Protein AF-0000000082356699 (afdb_homodimer)

Foldseek 3Di:
DCPPPPLPQDEDFAAPPPPLQPQDPDDPPVSVVSSVVSVVVVVVVVLVSLLVSLVPFDDDDDQPDAAEEEEEQQAQDPVSVVVVQSSQLSNCVVCVVVVHAHYAYAYEYEDAPPGDVVNNVVPAFAAQDCVPDGPNVSSVPDDRHGRHHYDYFHDHPVDDRDDPPRHNHYYYHVSRD/DCPPPPLPADEDFAADPPPLQPQDPDPPPVSVVSSVVSVVVVVVVVLVSLLVSLVPFDDDDDQPDAAEEEEEQQAQDPVSVVVVQSSQLSNCVVCVVVVHAHYQYAYEYEDAPPGDVVNNVVPAFAAQDCVPDGPNVSSVVDDRHGRHHYDYFHDHPVDDRDDPPRHNHYYYHNSRD

Secondary structure (DSSP, 8-state):
---------EE------GGGG---SS-HHHHHHHHHHHHHHHHHHHHHHHHHHHHTS----SSSS-EEEEEET--SSHHHHHHHHHHHHHHHHHHHHTT-PPPPEEEEEEE-TTS-HHHHHHHPPPBP--SSS-HHHHHHS-SS-BSSEEEEEES-TTS--S-TT--SEEE-SGGG-/---------EE------GGGG----SSHHHHHHHHHHHHHHHHHHHHHHHHHHHHTS----SSSS-EEEEEET-TTSHHHHHHHHHHHHHHHHHHHHTT-PPPPEEEEEEE-TTS-HHHHHHHPPPBP--SSS-HHHHHHS-SS-BSSEEEEEES-TTS--S-TT--SEEE-SGGG-

Solvent-accessible surface area (backbone atoms only — not comparable to full-atom values): 20280 Å² total; per-residue (Å²): 131,85,80,73,82,73,84,71,53,57,64,59,79,32,60,69,58,74,77,72,70,68,79,65,86,54,68,70,64,64,40,48,52,51,46,50,48,52,50,49,51,51,52,49,50,52,50,51,54,50,51,57,56,56,71,67,54,82,75,79,80,72,75,78,53,56,52,22,37,32,33,44,65,34,74,51,50,69,65,45,55,50,52,52,48,52,52,52,50,51,54,42,48,52,28,50,75,69,74,37,84,60,54,53,36,36,36,38,40,21,24,48,43,84,43,53,50,36,55,32,45,61,66,53,53,50,67,54,76,70,79,90,50,54,71,64,58,51,62,61,57,72,76,75,54,30,82,45,35,53,30,38,28,61,38,55,89,88,50,90,67,62,59,77,90,62,58,60,33,42,42,34,65,66,48,13,77,132,85,79,72,82,72,84,70,52,56,65,59,76,34,56,70,57,74,78,71,69,68,78,66,85,54,68,69,66,64,39,48,53,51,46,49,50,51,50,48,50,50,51,50,51,51,51,51,52,50,49,56,55,55,70,67,52,83,75,79,80,72,75,76,54,57,51,23,37,32,32,44,65,34,73,49,51,69,64,46,56,50,52,53,48,51,52,52,52,51,53,42,48,51,28,51,76,68,74,40,83,58,54,53,36,35,36,36,40,22,25,47,43,83,45,54,51,37,54,31,45,62,65,54,53,50,67,55,76,70,79,89,50,54,69,65,58,50,62,62,50,67,85,72,51,29,83,46,36,55,29,38,27,59,38,56,90,88,49,88,67,62,59,76,89,62,59,58,32,43,41,36,64,69,42,17,71

Radius of gyration: 23.52 Å; Cα contacts (8 Å, |Δi|>4): 526; chains: 2; bounding box: 67×79×47 Å

pLDDT: mean 76.76, std 22.31, range [20.27, 98.44]

Organism: Colocasia esculenta (NCBI:txid4460)

Nearest PDB structures (foldseek):
  3b5i-assembly1_A  TM=9.343E-01  e=2.398E-14  Arabidopsis thaliana
  3b5i-assembly1_B  TM=9.435E-01  e=4.601E-14  Arabidopsis thaliana
  6lyh-assembly3_G-3  TM=6.709E-01  e=7.730E-08  Camellia sinensis var. assamica
  6lyh-assembly1_B  TM=6.713E-01  e=2.054E-07  Camellia sinensis var. assamica
  8uzd-assembly1_A  TM=7.478E-01  e=2.289E-06  Ilex paraguariensis

Sequence (354 aa):
MATTLQGESLAVAPVKLEGLLSMKGGNGEASYVKNSQAQARHARSILHLLEATLDAVPLPEGDEHAFTVADLGCSCGNNTLFMVDVIVRHIAKRYELSGREAPEFQAFFSDLPSNDFNLLFQLLPPLTSFEGGSLGQCLAAAGGSRPYYAAGVPGSFYRHLFPERSVDFFYSAFSLHMATTLQGESLAVAPVKLEGLLSMKGGNGEASYVKNSQAQARHARSILHLLEATLDAVPLPEGDEHAFTVADLGCSCGNNTLFMVDVIVRHIAKRYELSGREAPEFQAFFSDLPSNDFNLLFQLLPPLTSFEGGSLGQCLAAAGGSRPYYAAGVPGSFYRHLFPERSVDFFYSAFSLH

InterPro domains:
  IPR005299 SAM dependent carboxyl methyltransferase [PF03492] (65-177)
  IPR005299 SAM dependent carboxyl methyltransferase [PTHR31009] (24-177)
  IPR029063 S-adenosyl-L-methionine-dependent methyltransferase superfamily [G3DSA:3.40.50.150] (35-177)
  IPR029063 S-adenosyl-L-methionine-dependent methyltransferase superfamily [SSF53335] (16-177)

Structure (mmCIF, N/CA/C/O backbone):
data_AF-0000000082356699-model_v1
#
loop_
_entity.id
_entity.type
_entity.pdbx_description
1 polymer 'Indole-3-acetate O-methyltransferase 1'
#
loop_
_atom_site.group_PDB
_atom_site.id
_atom_site.type_symbol
_atom_site.label_atom_id
_atom_site.label_alt_id
_atom_site.label_comp_id
_atom_site.label_asym_id
_atom_site.label_entity_id
_atom_site.label_seq_id
_atom_site.pdbx_PDB_ins_code
_atom_site.Cartn_x
_atom_site.Cartn_y
_atom_site.Cartn_z
_atom_site.occupancy
_atom_site.B_iso_or_equiv
_atom_site.auth_seq_id
_atom_site.auth_comp_id
_atom_site.auth_asym_id
_atom_site.auth_atom_id
_atom_site.pdbx_PDB_model_num
ATOM 1 N N . MET A 1 1 ? -28.406 -17.578 17.469 1 20.53 1 MET A N 1
ATOM 2 C CA . MET A 1 1 ? -27.297 -17.047 18.25 1 20.53 1 MET A CA 1
ATOM 3 C C . MET A 1 1 ? -26.078 -16.797 17.344 1 20.53 1 MET A C 1
ATOM 5 O O . MET A 1 1 ? -25.562 -17.719 16.734 1 20.53 1 MET A O 1
ATOM 9 N N . ALA A 1 2 ? -25.953 -15.617 16.641 1 23.22 2 ALA A N 1
ATOM 10 C CA . ALA A 1 2 ? -25.328 -15.352 15.352 1 23.22 2 ALA A CA 1
ATOM 11 C C . ALA A 1 2 ? -23.812 -15.43 15.461 1 23.22 2 ALA A C 1
ATOM 13 O O . ALA A 1 2 ? -23.188 -14.617 16.156 1 23.22 2 ALA A O 1
ATOM 14 N N . THR A 1 3 ? -23.172 -16.625 15.672 1 24.38 3 THR A N 1
ATOM 15 C CA . THR A 1 3 ? -21.734 -16.859 15.859 1 24.38 3 THR A CA 1
ATOM 16 C C . THR A 1 3 ? -20.938 -16.203 14.734 1 24.38 3 THR A C 1
ATOM 18 O O . THR A 1 3 ? -20.984 -16.656 13.586 1 24.38 3 THR A O 1
ATOM 21 N N . THR A 1 4 ? -20.875 -14.906 14.562 1 26.7 4 THR A N 1
ATOM 22 C CA . THR A 1 4 ? -20.312 -14.102 13.484 1 26.7 4 THR A CA 1
ATOM 23 C C . THR A 1 4 ? -18.828 -14.398 13.312 1 26.7 4 THR A C 1
ATOM 25 O O . THR A 1 4 ? -18.062 -14.359 14.273 1 26.7 4 THR A O 1
ATOM 28 N N . LEU A 1 5 ? -18.406 -15.352 12.461 1 29 5 LEU A N 1
ATOM 29 C CA . LEU A 1 5 ? -17.062 -15.773 12.078 1 29 5 LEU A CA 1
ATOM 30 C C . LEU A 1 5 ? -16.141 -14.57 11.883 1 29 5 LEU A C 1
ATOM 32 O O . LEU A 1 5 ? -16.438 -13.68 11.086 1 29 5 LEU A O 1
ATOM 36 N N . GLN A 1 6 ? -15.508 -13.969 12.922 1 31.33 6 GLN A N 1
ATOM 37 C CA . GLN A 1 6 ? -14.43 -12.984 12.977 1 31.33 6 GLN A CA 1
ATOM 38 C C . GLN A 1 6 ? -13.344 -13.297 11.953 1 31.33 6 GLN A C 1
ATOM 40 O O . GLN A 1 6 ? -12.883 -14.438 11.867 1 31.33 6 GLN A O 1
ATOM 45 N N . GLY A 1 7 ? -13.273 -12.789 10.805 1 33.84 7 GLY A N 1
ATOM 46 C CA . GLY A 1 7 ? -12.422 -12.984 9.641 1 33.84 7 GLY A CA 1
ATOM 47 C C . GLY A 1 7 ? -10.969 -13.211 10.008 1 33.84 7 GLY A C 1
ATOM 48 O O . GLY A 1 7 ? -10.281 -12.289 10.461 1 33.84 7 GLY A O 1
ATOM 49 N N . GLU A 1 8 ? -10.516 -14.352 10.664 1 33.88 8 GLU A N 1
ATOM 50 C CA . GLU A 1 8 ? -9.18 -14.805 11.039 1 33.88 8 GLU A CA 1
ATOM 51 C C . GLU A 1 8 ? -8.242 -14.805 9.836 1 33.88 8 GLU A C 1
ATOM 53 O O . GLU A 1 8 ? -8.547 -15.414 8.805 1 33.88 8 GLU A O 1
ATOM 58 N N . SER A 1 9 ? -7.496 -13.734 9.688 1 37.47 9 SER A N 1
ATOM 59 C CA . SER A 1 9 ? -6.383 -13.766 8.734 1 37.47 9 SER A CA 1
ATOM 60 C C . SER A 1 9 ? -5.508 -14.992 8.945 1 37.47 9 SER A C 1
ATOM 62 O O . SER A 1 9 ? -5.156 -15.32 10.086 1 37.47 9 SER A O 1
ATOM 64 N N . LEU A 1 10 ? -5.676 -16.016 8.242 1 36.53 10 LEU A N 1
ATOM 65 C CA . LEU A 1 10 ? -4.852 -17.219 8.312 1 36.53 10 LEU A CA 1
ATOM 66 C C . LEU A 1 10 ? -3.395 -16.906 8 1 36.53 10 LEU A C 1
ATOM 68 O O . LEU A 1 10 ? -3.1 -16.25 6.996 1 36.53 10 LEU A O 1
ATOM 72 N N . ALA A 1 11 ? -2.553 -16.828 8.977 1 43.97 11 ALA A N 1
ATOM 73 C CA . ALA A 1 11 ? -1.105 -16.734 8.805 1 43.97 11 ALA A CA 1
ATOM 74 C C . ALA A 1 11 ? -0.488 -18.125 8.586 1 43.97 11 ALA A C 1
ATOM 76 O O . ALA A 1 11 ? -0.853 -19.078 9.266 1 43.97 11 ALA A O 1
ATOM 77 N N . VAL A 1 12 ? 0.062 -18.484 7.516 1 40.66 12 VAL A N 1
ATOM 78 C CA . VAL A 1 12 ? 0.793 -19.734 7.277 1 40.66 12 VAL A CA 1
ATOM 79 C C . VAL A 1 12 ? 2.133 -19.688 8.008 1 40.66 12 VAL A C 1
ATOM 81 O O . VAL A 1 12 ? 2.895 -18.719 7.867 1 40.66 12 VAL A O 1
ATOM 84 N N . ALA A 1 13 ? 2.301 -20.531 9.055 1 38.59 13 ALA A N 1
ATOM 85 C CA . ALA A 1 13 ? 3.447 -20.656 9.953 1 38.59 13 ALA A CA 1
ATOM 86 C C . ALA A 1 13 ? 4.648 -21.25 9.227 1 38.59 13 ALA A C 1
ATOM 88 O O . ALA A 1 13 ? 4.488 -22 8.266 1 38.59 13 ALA A O 1
ATOM 89 N N . PRO A 1 14 ? 6.004 -20.906 9.664 1 38.47 14 PRO A N 1
ATOM 90 C CA . PRO A 1 14 ? 7.348 -21.172 9.148 1 38.47 14 PRO A CA 1
ATOM 91 C C . PRO A 1 14 ? 7.688 -22.656 9.117 1 38.47 14 PRO A C 1
ATOM 93 O O . PRO A 1 14 ? 7.426 -23.375 10.078 1 38.47 14 PRO A O 1
ATOM 96 N N . VAL A 1 15 ? 7.668 -23.312 8.023 1 36.12 15 VAL A N 1
ATOM 97 C CA . VAL A 1 15 ? 8.297 -24.625 7.957 1 36.12 15 VAL A CA 1
ATOM 98 C C . VAL A 1 15 ? 9.812 -24.469 8.062 1 36.12 15 VAL A C 1
ATOM 100 O O . VAL A 1 15 ? 10.406 -23.609 7.406 1 36.12 15 VAL A O 1
ATOM 103 N N . LYS A 1 16 ? 10.68 -24.938 9.047 1 35.47 16 LYS A N 1
ATOM 104 C CA . LYS A 1 16 ? 12.102 -24.938 9.375 1 35.47 16 LYS A CA 1
ATOM 105 C C . LYS A 1 16 ? 12.938 -25.531 8.25 1 35.47 16 LYS A C 1
ATOM 107 O O . LYS A 1 16 ? 12.836 -26.734 7.961 1 35.47 16 LYS A O 1
ATOM 112 N N . LEU A 1 17 ? 13.43 -24.766 7.258 1 37.12 17 LEU A N 1
ATOM 113 C CA . LEU A 1 17 ? 14.242 -25.172 6.117 1 37.12 17 LEU A CA 1
ATOM 114 C C . LEU A 1 17 ? 15.703 -25.344 6.527 1 37.12 17 LEU A C 1
ATOM 116 O O . LEU A 1 17 ? 16.562 -25.641 5.688 1 37.12 17 LEU A O 1
ATOM 120 N N . GLU A 1 18 ? 16.25 -25.219 7.68 1 38.78 18 GLU A N 1
ATOM 121 C CA . GLU A 1 18 ? 17.672 -25.25 7.984 1 38.78 18 GLU A CA 1
ATOM 122 C C . GLU A 1 18 ? 18.344 -26.5 7.402 1 38.78 18 GLU A C 1
ATOM 124 O O . GLU A 1 18 ? 19.5 -26.469 6.988 1 38.78 18 GLU A O 1
ATOM 129 N N . GLY A 1 19 ? 17.828 -27.594 7.473 1 41.22 19 GLY A N 1
ATOM 130 C CA . GLY A 1 19 ? 18.609 -28.797 7.262 1 41.22 19 GLY A CA 1
ATOM 131 C C . GLY A 1 19 ? 19.016 -29 5.812 1 41.22 19 GLY A C 1
ATOM 132 O O . GLY A 1 19 ? 19.797 -29.906 5.504 1 41.22 19 GLY A O 1
ATOM 133 N N . LEU A 1 20 ? 18.328 -28.484 4.945 1 41.25 20 LEU A N 1
ATOM 134 C CA . LEU A 1 20 ? 18.516 -29.016 3.598 1 41.25 20 LEU A CA 1
ATOM 135 C C . LEU A 1 20 ? 19.75 -28.422 2.941 1 41.25 20 LEU A C 1
ATOM 137 O O . LEU A 1 20 ? 20.25 -28.969 1.956 1 41.25 20 LEU A O 1
ATOM 141 N N . LEU A 1 21 ? 20.297 -27.297 3.518 1 43.09 21 LEU A N 1
ATOM 142 C CA . LEU A 1 21 ? 21.344 -26.688 2.699 1 43.09 21 LEU A CA 1
ATOM 143 C C . LEU A 1 21 ? 22.734 -27.094 3.197 1 43.09 21 LEU A C 1
ATOM 145 O O . LEU A 1 21 ? 23.734 -26.484 2.824 1 43.09 21 LEU A O 1
ATOM 149 N N . SER A 1 22 ? 22.859 -28.016 4.102 1 43.16 22 SER A N 1
ATOM 150 C CA . SER A 1 22 ? 24.25 -28.297 4.41 1 43.16 22 SER A CA 1
ATOM 151 C C . SER A 1 22 ? 24.938 -29.031 3.264 1 43.16 22 SER A C 1
ATOM 153 O O . SER A 1 22 ? 24.453 -30.094 2.83 1 43.16 22 SER A O 1
ATOM 155 N N . MET A 1 23 ? 25.656 -28.422 2.377 1 41.25 23 MET A N 1
ATOM 156 C CA . MET A 1 23 ? 26.625 -28.969 1.431 1 41.25 23 MET A CA 1
ATOM 157 C C . MET A 1 23 ? 27.609 -29.891 2.137 1 41.25 23 MET A C 1
ATOM 159 O O . MET A 1 23 ? 28.562 -29.422 2.77 1 41.25 23 MET A O 1
ATOM 163 N N . LYS A 1 24 ? 27.328 -31.078 2.572 1 40.84 24 LYS A N 1
ATOM 164 C CA . LYS A 1 24 ? 28.453 -31.922 2.945 1 40.84 24 LYS A CA 1
ATOM 165 C C . LYS A 1 24 ? 29.359 -32.188 1.748 1 40.84 24 LYS A C 1
ATOM 167 O O . LYS A 1 24 ? 28.891 -32.281 0.613 1 40.84 24 LYS A O 1
ATOM 172 N N . GLY A 1 25 ? 30.641 -32.188 1.79 1 44.03 25 GLY A N 1
ATOM 173 C CA . GLY A 1 25 ? 31.859 -32.438 1.055 1 44.03 25 GLY A CA 1
ATOM 174 C C . GLY A 1 25 ? 31.75 -33.594 0.089 1 44.03 25 GLY A C 1
ATOM 175 O O . GLY A 1 25 ? 32.781 -34.188 -0.312 1 44.03 25 GLY A O 1
ATOM 176 N N . GLY A 1 26 ? 30.578 -34.25 -0.125 1 48.47 26 GLY A N 1
ATOM 177 C CA . GLY A 1 26 ? 30.875 -35.375 -0.982 1 48.47 26 GLY A CA 1
ATOM 178 C C . GLY A 1 26 ? 31.359 -34.969 -2.363 1 48.47 26 GLY A C 1
ATOM 179 O O . GLY A 1 26 ? 31.406 -33.781 -2.68 1 48.47 26 GLY A O 1
ATOM 180 N N . ASN A 1 27 ? 31.656 -35.781 -3.393 1 51.69 27 ASN A N 1
ATOM 181 C CA . ASN A 1 27 ? 32.094 -35.531 -4.754 1 51.69 27 ASN A CA 1
ATOM 182 C C . ASN A 1 27 ? 31.281 -34.438 -5.422 1 51.69 27 ASN A C 1
ATOM 184 O O . ASN A 1 27 ? 30.062 -34.406 -5.293 1 51.69 27 ASN A O 1
ATOM 188 N N . GLY A 1 28 ? 32 -33.25 -5.77 1 55.09 28 GLY A N 1
ATOM 189 C CA . GLY A 1 28 ? 31.656 -31.875 -6.109 1 55.09 28 GLY A CA 1
ATOM 190 C C . GLY A 1 28 ? 30.391 -31.766 -6.918 1 55.09 28 GLY A C 1
ATOM 191 O O . GLY A 1 28 ? 29.5 -30.969 -6.578 1 55.09 28 GLY A O 1
ATOM 192 N N . GLU A 1 29 ? 30.328 -32.469 -8.047 1 58.03 29 GLU A N 1
ATOM 193 C CA . GLU A 1 29 ? 29.234 -32.281 -8.992 1 58.03 29 GLU A CA 1
ATOM 194 C C . GLU A 1 29 ? 27.969 -32.969 -8.5 1 58.03 29 GLU A C 1
ATOM 196 O O . GLU A 1 29 ? 26.859 -32.438 -8.602 1 58.03 29 GLU A O 1
ATOM 201 N N . ALA A 1 30 ? 28.094 -34.219 -8.117 1 60.41 30 ALA A N 1
ATOM 202 C CA . ALA A 1 30 ? 26.969 -35 -7.629 1 60.41 30 ALA A CA 1
ATOM 203 C C . ALA A 1 30 ? 26.328 -34.344 -6.414 1 60.41 30 ALA A C 1
ATOM 205 O O . ALA A 1 30 ? 25.109 -34.375 -6.246 1 60.41 30 ALA A O 1
ATOM 206 N N . SER A 1 31 ? 27.188 -33.625 -5.672 1 62.66 31 SER A N 1
ATOM 207 C CA . SER A 1 31 ? 26.703 -32.938 -4.48 1 62.66 31 SER A CA 1
ATOM 208 C C . SER A 1 31 ? 25.875 -31.719 -4.848 1 62.66 31 SER A C 1
ATOM 210 O O . SER A 1 31 ? 24.844 -31.453 -4.246 1 62.66 31 SER A O 1
ATOM 212 N N . TYR A 1 32 ? 26.344 -31.188 -5.973 1 59.47 32 TYR A N 1
ATOM 213 C CA . TYR A 1 32 ? 25.625 -30 -6.43 1 59.47 32 TYR A CA 1
ATOM 214 C C . TYR A 1 32 ? 24.25 -30.359 -6.969 1 59.47 32 TYR A C 1
ATOM 216 O O . TYR A 1 32 ? 23.266 -29.672 -6.668 1 59.47 32 TYR A O 1
ATOM 224 N N . VAL A 1 33 ? 24.219 -31.438 -7.754 1 63 33 VAL A N 1
ATOM 225 C CA . VAL A 1 33 ? 22.953 -31.875 -8.336 1 63 33 VAL A CA 1
ATOM 226 C C . VAL A 1 33 ? 22.016 -32.344 -7.23 1 63 33 VAL A C 1
ATOM 228 O O . VAL A 1 33 ? 20.828 -32 -7.246 1 63 33 VAL A O 1
ATOM 231 N N . LYS A 1 34 ? 22.484 -33.031 -6.297 1 63.56 34 LYS A N 1
ATOM 232 C CA . LYS A 1 34 ? 21.672 -33.5 -5.172 1 63.56 34 LYS A CA 1
ATOM 233 C C . LYS A 1 34 ? 21.141 -32.344 -4.355 1 63.56 34 LYS A C 1
ATOM 235 O O . LYS A 1 34 ? 19.984 -32.375 -3.916 1 63.56 34 LYS A O 1
ATOM 240 N N . ASN A 1 35 ? 21.969 -31.406 -4.191 1 64.56 35 ASN A N 1
ATOM 241 C CA . ASN A 1 35 ? 21.531 -30.219 -3.453 1 64.56 35 ASN A CA 1
ATOM 242 C C . ASN A 1 35 ? 20.469 -29.453 -4.219 1 64.56 35 ASN A C 1
ATOM 244 O O . ASN A 1 35 ? 19.516 -28.953 -3.623 1 64.56 35 ASN A O 1
ATOM 248 N N . SER A 1 36 ? 20.703 -29.453 -5.492 1 68.44 36 SER A N 1
ATOM 249 C CA . SER A 1 36 ? 19.719 -28.766 -6.336 1 68.44 36 SER A CA 1
ATOM 250 C C . SER A 1 36 ? 18.375 -29.484 -6.301 1 68.44 36 SER A C 1
ATOM 252 O O . SER A 1 36 ? 17.328 -28.844 -6.23 1 68.44 36 SER A O 1
ATOM 254 N N . GLN A 1 37 ? 18.469 -30.75 -6.352 1 66.44 37 GLN A N 1
ATOM 255 C CA . GLN A 1 37 ? 17.234 -31.531 -6.305 1 66.44 37 GLN A CA 1
ATOM 256 C C . GLN A 1 37 ? 16.547 -31.406 -4.953 1 66.44 37 GLN A C 1
ATOM 258 O O . GLN A 1 37 ? 15.32 -31.312 -4.879 1 66.44 37 GLN A O 1
ATOM 263 N N . ALA A 1 38 ? 17.281 -31.438 -3.91 1 67.31 38 ALA A N 1
ATOM 264 C CA . ALA A 1 38 ? 16.75 -31.266 -2.564 1 67.31 38 ALA A CA 1
ATOM 265 C C . ALA A 1 38 ? 16.094 -29.891 -2.41 1 67.31 38 ALA A C 1
ATOM 267 O O . ALA A 1 38 ? 15.023 -29.781 -1.802 1 67.31 38 ALA A O 1
ATOM 268 N N . GLN A 1 39 ? 16.672 -28.906 -2.977 1 69 39 GLN A N 1
ATOM 269 C CA . GLN A 1 39 ? 16.109 -27.562 -2.939 1 69 39 GLN A CA 1
ATOM 270 C C . GLN A 1 39 ? 14.805 -27.5 -3.721 1 69 39 GLN A C 1
ATOM 272 O O . GLN A 1 39 ? 13.844 -26.859 -3.275 1 69 39 GLN A O 1
ATOM 277 N N . ALA A 1 40 ? 14.852 -28.188 -4.809 1 70.88 40 ALA A N 1
ATOM 278 C CA . ALA A 1 40 ? 13.648 -28.219 -5.625 1 70.88 40 ALA A CA 1
ATOM 279 C C . ALA A 1 40 ? 12.508 -28.938 -4.906 1 70.88 40 ALA A C 1
ATOM 281 O O . ALA A 1 40 ? 11.359 -28.484 -4.934 1 70.88 40 ALA A O 1
ATOM 282 N N . ARG A 1 41 ? 12.789 -30.047 -4.316 1 72.38 41 ARG A N 1
ATOM 283 C CA . ARG A 1 41 ? 11.781 -30.781 -3.564 1 72.38 41 ARG A CA 1
ATOM 284 C C . ARG A 1 41 ? 11.25 -29.953 -2.395 1 72.38 41 ARG A C 1
ATOM 286 O O . ARG A 1 41 ? 10.047 -29.953 -2.127 1 72.38 41 ARG A O 1
ATOM 293 N N . HIS A 1 42 ? 12.117 -29.359 -1.761 1 71.5 42 HIS A N 1
ATOM 294 C CA . HIS A 1 42 ? 11.734 -28.5 -0.65 1 71.5 42 HIS A CA 1
ATOM 295 C C . HIS A 1 42 ? 10.82 -27.375 -1.119 1 71.5 42 HIS A C 1
ATOM 297 O O . HIS A 1 42 ? 9.773 -27.125 -0.51 1 71.5 42 HIS A O 1
ATOM 303 N N . ALA A 1 43 ? 11.258 -26.812 -2.188 1 75.19 43 ALA A N 1
ATOM 304 C CA . ALA A 1 43 ? 10.453 -25.734 -2.762 1 75.19 43 ALA A CA 1
ATOM 305 C C . ALA A 1 43 ? 9.055 -26.234 -3.133 1 75.19 43 ALA A C 1
ATOM 307 O O . ALA A 1 43 ? 8.055 -25.562 -2.873 1 75.19 43 ALA A O 1
ATOM 308 N N . ARG A 1 44 ? 9.008 -27.391 -3.66 1 77.88 44 ARG A N 1
ATOM 309 C CA . ARG A 1 44 ? 7.73 -27.969 -4.055 1 77.88 44 ARG A CA 1
ATOM 310 C C . ARG A 1 44 ? 6.863 -28.266 -2.832 1 77.88 44 ARG A C 1
ATOM 312 O O . ARG A 1 44 ? 5.648 -28.062 -2.863 1 77.88 44 ARG A O 1
ATOM 319 N N . SER A 1 45 ? 7.512 -28.766 -1.827 1 79.44 45 SER A N 1
ATOM 320 C CA . SER A 1 45 ? 6.785 -29.047 -0.595 1 79.44 45 SER A CA 1
ATOM 321 C C . SER A 1 45 ? 6.188 -27.781 0.005 1 79.44 45 SER A C 1
ATOM 323 O O . SER A 1 45 ? 5.031 -27.781 0.442 1 79.44 45 SER A O 1
ATOM 325 N N . ILE A 1 46 ? 6.891 -26.781 -0.038 1 81.81 46 ILE A N 1
ATOM 326 C CA . ILE A 1 46 ? 6.43 -25.5 0.506 1 81.81 46 ILE A CA 1
ATOM 327 C C . ILE A 1 46 ? 5.234 -25 -0.302 1 81.81 46 ILE A C 1
ATOM 329 O O . ILE A 1 46 ? 4.254 -24.516 0.266 1 81.81 46 ILE A O 1
ATOM 333 N N . LEU A 1 47 ? 5.309 -25.156 -1.535 1 88 47 LEU A N 1
ATOM 334 C CA . LEU A 1 47 ? 4.227 -24.703 -2.4 1 88 47 LEU A CA 1
ATOM 335 C C . LEU A 1 47 ? 2.953 -25.5 -2.137 1 88 47 LEU A C 1
ATOM 337 O O . LEU A 1 47 ? 1.855 -24.938 -2.111 1 88 47 LEU A O 1
ATOM 341 N N . HIS A 1 48 ? 3.119 -26.797 -1.94 1 88.12 48 HIS A N 1
ATOM 342 C CA . HIS A 1 48 ? 1.961 -27.625 -1.658 1 88.12 48 HIS A CA 1
ATOM 343 C C . HIS A 1 48 ? 1.301 -27.234 -0.342 1 88.12 48 HIS A C 1
ATOM 345 O O . HIS A 1 48 ? 0.072 -27.172 -0.254 1 88.12 48 HIS A O 1
ATOM 351 N N . LEU A 1 49 ? 2.113 -27 0.617 1 88.5 49 LEU A N 1
ATOM 352 C CA . LEU A 1 49 ? 1.602 -26.562 1.914 1 88.5 49 LEU A CA 1
ATOM 353 C C . LEU A 1 49 ? 0.9 -25.219 1.805 1 88.5 49 LEU A C 1
ATOM 355 O O . LEU A 1 49 ? -0.161 -25.016 2.4 1 88.5 49 LEU A O 1
ATOM 359 N N . LEU A 1 50 ? 1.517 -24.344 1.07 1 90.19 50 LEU A N 1
ATOM 360 C CA . LEU A 1 50 ? 0.91 -23.031 0.849 1 90.19 50 LEU A CA 1
ATOM 361 C C . LEU A 1 50 ? -0.444 -23.172 0.16 1 90.19 50 LEU A C 1
ATOM 363 O O . LEU A 1 50 ? -1.431 -22.578 0.595 1 90.19 50 LEU A O 1
ATOM 367 N N . GLU A 1 51 ? -0.503 -23.953 -0.848 1 91.12 51 GLU A N 1
ATOM 368 C CA . GLU A 1 51 ? -1.748 -24.141 -1.586 1 91.12 51 GLU A CA 1
ATOM 369 C C . GLU A 1 51 ? -2.832 -24.734 -0.696 1 91.12 51 GLU A C 1
ATOM 371 O O . GLU A 1 51 ? -3.992 -24.328 -0.757 1 91.12 51 GLU A O 1
ATOM 376 N N . ALA A 1 52 ? -2.469 -25.688 0.084 1 91.25 52 ALA A N 1
ATOM 377 C CA . ALA A 1 52 ? -3.426 -26.281 1.013 1 91.25 52 ALA A CA 1
ATOM 378 C C . ALA A 1 52 ? -3.971 -25.234 1.982 1 91.25 52 ALA A C 1
ATOM 380 O O . ALA A 1 52 ? -5.168 -25.219 2.287 1 91.25 52 ALA A O 1
ATOM 381 N N . THR A 1 53 ? -3.123 -24.438 2.475 1 93.12 53 THR A N 1
ATOM 382 C CA . THR A 1 53 ? -3.531 -23.359 3.367 1 93.12 53 THR A CA 1
ATOM 383 C C . THR A 1 53 ? -4.484 -22.391 2.658 1 93.12 53 THR A C 1
ATOM 385 O O . THR A 1 53 ? -5.492 -21.984 3.229 1 93.12 53 THR A O 1
ATOM 388 N N . LEU A 1 54 ? -4.164 -22.078 1.448 1 95.19 54 LEU A N 1
ATOM 389 C CA . LEU A 1 54 ? -4.969 -21.156 0.665 1 95.19 54 LEU A CA 1
ATOM 390 C C . LEU A 1 54 ? -6.344 -21.734 0.371 1 95.19 54 LEU A C 1
ATOM 392 O O . LEU A 1 54 ? -7.328 -21 0.257 1 95.19 54 LEU A O 1
ATOM 396 N N . ASP A 1 55 ? -6.422 -23.031 0.236 1 94.88 55 ASP A N 1
ATOM 397 C CA . ASP A 1 55 ? -7.695 -23.703 0.004 1 94.88 55 ASP A CA 1
ATOM 398 C C . ASP A 1 55 ? -8.664 -23.453 1.157 1 94.88 55 ASP A C 1
ATOM 400 O O . ASP A 1 55 ? -9.883 -23.5 0.972 1 94.88 55 ASP A O 1
ATOM 404 N N . ALA A 1 56 ? -8.094 -23.156 2.268 1 94 56 ALA A N 1
ATOM 405 C CA . ALA A 1 56 ? -8.922 -23.016 3.463 1 94 56 ALA A CA 1
ATOM 406 C C . ALA A 1 56 ? -9.305 -21.547 3.693 1 94 56 ALA A C 1
ATOM 408 O O . ALA A 1 56 ? -10.141 -21.25 4.555 1 94 56 ALA A O 1
ATOM 409 N N . VAL A 1 57 ? -8.742 -20.625 3.016 1 94.12 57 VAL A N 1
ATOM 410 C CA . VAL A 1 57 ? -9.016 -19.203 3.189 1 94.12 57 VAL A CA 1
ATOM 411 C C . VAL A 1 57 ? -10.445 -18.891 2.754 1 94.12 57 VAL A C 1
ATOM 413 O O . VAL A 1 57 ? -10.859 -19.266 1.652 1 94.12 57 VAL A O 1
ATOM 416 N N . PRO A 1 58 ? -11.18 -18.234 3.639 1 92.62 58 PRO A N 1
ATOM 417 C CA . PRO A 1 58 ? -12.508 -17.812 3.201 1 92.62 58 PRO A CA 1
ATOM 418 C C . PRO A 1 58 ? -12.461 -16.812 2.045 1 92.62 58 PRO A C 1
ATOM 420 O O . PRO A 1 58 ? -11.625 -15.906 2.047 1 92.62 58 PRO A O 1
ATOM 423 N N . LEU A 1 59 ? -13.328 -17.031 1.107 1 93.44 59 LEU A N 1
ATOM 424 C CA . LEU A 1 59 ? -13.43 -16.109 -0.017 1 93.44 59 LEU A CA 1
ATOM 425 C C . LEU A 1 59 ? -14.516 -15.062 0.232 1 93.44 59 LEU A C 1
ATOM 427 O O . LEU A 1 59 ? -15.703 -15.398 0.301 1 93.44 59 LEU A O 1
ATOM 431 N N . PRO A 1 60 ? -14.023 -13.812 0.412 1 89.88 60 PRO A N 1
ATOM 432 C CA . PRO A 1 60 ? -15.047 -12.781 0.601 1 89.88 60 PRO A CA 1
ATOM 433 C C . PRO A 1 60 ? -16.109 -12.789 -0.502 1 89.88 60 PRO A C 1
ATOM 435 O O . PRO A 1 60 ? -15.797 -13.086 -1.657 1 89.88 60 PRO A O 1
ATOM 438 N N . GLU A 1 61 ? -17.297 -12.469 0.027 1 84.06 61 GLU A N 1
ATOM 439 C CA . GLU A 1 61 ? -18.406 -12.336 -0.925 1 84.06 61 GLU A CA 1
ATOM 440 C C . GLU A 1 61 ? -18.484 -10.922 -1.48 1 84.06 61 GLU A C 1
ATOM 442 O O . GLU A 1 61 ? -18.109 -9.961 -0.808 1 84.06 61 GLU A O 1
ATOM 447 N N . GLY A 1 62 ? -18.875 -10.75 -2.631 1 73.94 62 GLY A N 1
ATOM 448 C CA . GLY A 1 62 ? -19.094 -9.438 -3.225 1 73.94 62 GLY A CA 1
ATOM 449 C C . GLY A 1 62 ? -17.844 -8.875 -3.877 1 73.94 62 GLY A C 1
ATOM 450 O O . GLY A 1 62 ? -16.734 -9.391 -3.664 1 73.94 62 GLY A O 1
ATOM 451 N N . ASP A 1 63 ? -17.938 -7.938 -4.758 1 67.94 63 ASP A N 1
ATOM 452 C CA . ASP A 1 63 ? -16.859 -7.355 -5.535 1 67.94 63 ASP A CA 1
ATOM 453 C C . ASP A 1 63 ? -16.516 -5.949 -5.047 1 67.94 63 ASP A C 1
ATOM 455 O O . ASP A 1 63 ? -15.914 -5.16 -5.777 1 67.94 63 ASP A O 1
ATOM 459 N N . GLU A 1 64 ? -16.812 -5.73 -3.729 1 75.94 64 GLU A N 1
ATOM 460 C CA . GLU A 1 64 ? -16.703 -4.336 -3.307 1 75.94 64 GLU A CA 1
ATOM 461 C C . GLU A 1 64 ? -15.258 -3.988 -2.941 1 75.94 64 GLU A C 1
ATOM 463 O O . GLU A 1 64 ? -14.867 -2.818 -2.979 1 75.94 64 GLU A O 1
ATOM 468 N N . HIS A 1 65 ? -14.539 -5.055 -2.58 1 86.12 65 HIS A N 1
ATOM 469 C CA . HIS A 1 65 ? -13.172 -4.746 -2.184 1 86.12 65 HIS A CA 1
ATOM 470 C C . HIS A 1 65 ? -12.188 -5.73 -2.807 1 86.12 65 HIS A C 1
ATOM 472 O O . HIS A 1 65 ? -12.547 -6.863 -3.127 1 86.12 65 HIS A O 1
ATOM 478 N N . ALA A 1 66 ? -11.031 -5.281 -2.98 1 94.25 66 ALA A N 1
ATOM 479 C CA . ALA A 1 66 ? -9.969 -6.141 -3.48 1 94.25 66 ALA A CA 1
ATOM 480 C C . ALA A 1 66 ? -9.586 -7.203 -2.449 1 94.25 66 ALA A C 1
ATOM 482 O O . ALA A 1 66 ? -9.711 -6.977 -1.244 1 94.25 66 ALA A O 1
ATOM 483 N N . PHE A 1 67 ? -9.336 -8.383 -2.934 1 95.44 67 PHE A N 1
ATOM 484 C CA . PHE A 1 67 ? -8.68 -9.359 -2.068 1 95.44 67 PHE A CA 1
ATOM 485 C C . PHE A 1 67 ? -7.23 -8.953 -1.811 1 95.44 67 PHE A C 1
ATOM 487 O O . PHE A 1 67 ? -6.434 -8.852 -2.744 1 95.44 67 PHE A O 1
ATOM 494 N N . THR A 1 68 ? -6.871 -8.734 -0.525 1 96.94 68 THR A N 1
ATOM 495 C CA . THR A 1 68 ? -5.578 -8.148 -0.181 1 96.94 68 THR A CA 1
ATOM 496 C C . THR A 1 68 ? -4.68 -9.188 0.48 1 96.94 68 THR A C 1
ATOM 498 O O . THR A 1 68 ? -5.078 -9.844 1.444 1 96.94 68 THR A O 1
ATOM 501 N N . VAL A 1 69 ? -3.447 -9.336 -0.087 1 97.06 69 VAL A N 1
ATOM 502 C CA . VAL A 1 69 ? -2.412 -10.203 0.473 1 97.06 69 VAL A CA 1
ATOM 503 C C . VAL A 1 69 ? -1.271 -9.344 1.022 1 97.06 69 VAL A C 1
ATOM 505 O O . VAL A 1 69 ? -0.876 -8.359 0.405 1 97.06 69 VAL A O 1
ATOM 508 N N . ALA A 1 70 ? -0.732 -9.68 2.182 1 97.06 70 ALA A N 1
ATOM 509 C CA . ALA A 1 70 ? 0.454 -9.023 2.717 1 97.06 70 ALA A CA 1
ATOM 510 C C . ALA A 1 70 ? 1.591 -10.016 2.928 1 97.06 70 ALA A C 1
ATOM 512 O O . ALA A 1 70 ? 1.423 -11.023 3.625 1 97.06 70 ALA A O 1
ATOM 513 N N . ASP A 1 71 ? 2.695 -9.742 2.223 1 95.75 71 ASP A N 1
ATOM 514 C CA . ASP A 1 71 ? 3.93 -10.484 2.457 1 95.75 71 ASP A CA 1
ATOM 515 C C . ASP A 1 71 ? 4.781 -9.812 3.527 1 95.75 71 ASP A C 1
ATOM 517 O O . ASP A 1 71 ? 5.379 -8.758 3.281 1 95.75 71 ASP A O 1
ATOM 521 N N . LEU A 1 72 ? 4.883 -10.391 4.719 1 94.38 72 LEU A N 1
ATOM 522 C CA . LEU A 1 72 ? 5.645 -9.836 5.832 1 94.38 72 LEU A CA 1
ATOM 523 C C . LEU A 1 72 ? 7.082 -10.344 5.82 1 94.38 72 LEU A C 1
ATOM 525 O O . LEU A 1 72 ? 7.312 -11.555 5.797 1 94.38 72 LEU A O 1
ATOM 529 N N . GLY A 1 73 ? 8.016 -9.422 5.984 1 93.19 73 GLY A N 1
ATOM 530 C CA . GLY A 1 73 ? 9.406 -9.797 5.809 1 93.19 73 GLY A CA 1
ATOM 531 C C . GLY A 1 73 ? 9.734 -10.211 4.387 1 93.19 73 GLY A C 1
ATOM 532 O O . GLY A 1 73 ? 10.336 -11.266 4.164 1 93.19 73 GLY A O 1
ATOM 533 N N . CYS A 1 74 ? 9.391 -9.352 3.441 1 92.75 74 CYS A N 1
ATOM 534 C CA . CYS A 1 74 ? 9.359 -9.75 2.039 1 92.75 74 CYS A CA 1
ATOM 535 C C . CYS A 1 74 ? 10.766 -9.758 1.451 1 92.75 74 CYS A C 1
ATOM 537 O O . CYS A 1 74 ? 11 -10.344 0.389 1 92.75 74 CYS A O 1
ATOM 539 N N . SER A 1 75 ? 11.695 -9.141 2.064 1 92.81 75 SER A N 1
ATOM 540 C CA . SER A 1 75 ? 13 -8.93 1.432 1 92.81 75 SER A CA 1
ATOM 541 C C . SER A 1 75 ? 12.844 -8.305 0.048 1 92.81 75 SER A C 1
ATOM 543 O O . SER A 1 75 ? 11.992 -7.438 -0.157 1 92.81 75 SER A O 1
ATOM 545 N N . CYS A 1 76 ? 13.766 -8.359 -0.935 1 90.56 76 CYS A N 1
ATOM 546 C CA . CYS A 1 76 ? 13.633 -7.652 -2.201 1 90.56 76 CYS A CA 1
ATOM 547 C C . CYS A 1 76 ? 14 -8.555 -3.373 1 90.56 76 CYS A C 1
ATOM 549 O O . CYS A 1 76 ? 14.305 -8.07 -4.465 1 90.56 76 CYS A O 1
ATOM 551 N N . GLY A 1 77 ? 13.727 -9.828 -3.377 1 88.38 77 GLY A N 1
ATOM 552 C CA . GLY A 1 77 ? 14.133 -10.727 -4.449 1 88.38 77 GLY A CA 1
ATOM 553 C C . GLY A 1 77 ? 12.953 -11.289 -5.23 1 88.38 77 GLY A C 1
ATOM 554 O O . GLY A 1 77 ? 11.797 -11.078 -4.859 1 88.38 77 GLY A O 1
ATOM 555 N N . ASN A 1 78 ? 13.297 -12 -6.32 1 89.12 78 ASN A N 1
ATOM 556 C CA . ASN A 1 78 ? 12.297 -12.594 -7.199 1 89.12 78 ASN A CA 1
ATOM 557 C C . ASN A 1 78 ? 11.438 -13.617 -6.465 1 89.12 78 ASN A C 1
ATOM 559 O O . ASN A 1 78 ? 10.281 -13.844 -6.828 1 89.12 78 ASN A O 1
ATOM 563 N N . ASN A 1 79 ? 12 -14.18 -5.453 1 85.75 79 ASN A N 1
ATOM 564 C CA . ASN A 1 79 ? 11.273 -15.203 -4.703 1 85.75 79 ASN A CA 1
ATOM 565 C C . ASN A 1 79 ? 10 -14.641 -4.074 1 85.75 79 ASN A C 1
ATOM 567 O O . ASN A 1 79 ? 8.961 -15.297 -4.086 1 85.75 79 ASN A O 1
ATOM 571 N N . THR A 1 80 ? 10.133 -13.477 -3.469 1 90.75 80 THR A N 1
ATOM 572 C CA . THR A 1 80 ? 8.961 -12.875 -2.846 1 90.75 80 THR A CA 1
ATOM 573 C C . THR A 1 80 ? 7.883 -12.586 -3.887 1 90.75 80 THR A C 1
ATOM 575 O O . THR A 1 80 ? 6.699 -12.844 -3.65 1 90.75 80 THR A O 1
ATOM 578 N N . LEU A 1 81 ? 8.266 -12.07 -5.043 1 93.12 81 LEU A N 1
ATOM 579 C CA . LEU A 1 81 ? 7.305 -11.781 -6.105 1 93.12 81 LEU A CA 1
ATOM 580 C C . LEU A 1 81 ? 6.648 -13.062 -6.609 1 93.12 81 LEU A C 1
ATOM 582 O O . LEU A 1 81 ? 5.441 -13.094 -6.855 1 93.12 81 LEU A O 1
ATOM 586 N N . PHE A 1 82 ? 7.438 -14.102 -6.742 1 89.94 82 PHE A N 1
ATOM 587 C CA . PHE A 1 82 ? 6.934 -15.398 -7.18 1 89.94 82 PHE A CA 1
ATOM 588 C C . PHE A 1 82 ? 5.883 -15.93 -6.211 1 89.94 82 PHE A C 1
ATOM 590 O O . PHE A 1 82 ? 4.816 -16.375 -6.629 1 89.94 82 PHE A O 1
ATOM 597 N N . MET A 1 83 ? 6.156 -15.875 -4.926 1 91.38 83 MET A N 1
ATOM 598 C CA . MET A 1 83 ? 5.246 -16.422 -3.918 1 91.38 83 MET A CA 1
ATOM 599 C C . MET A 1 83 ? 3.922 -15.656 -3.922 1 91.38 83 MET A C 1
ATOM 601 O O . MET A 1 83 ? 2.855 -16.266 -3.84 1 91.38 83 MET A O 1
ATOM 605 N N . VAL A 1 84 ? 3.988 -14.359 -3.994 1 95.31 84 VAL A N 1
ATOM 606 C CA . VAL A 1 84 ? 2.768 -13.562 -4.023 1 95.31 84 VAL A CA 1
ATOM 607 C C . VAL A 1 84 ? 1.972 -13.883 -5.289 1 95.31 84 VAL A C 1
ATOM 609 O O . VAL A 1 84 ? 0.743 -13.977 -5.246 1 95.31 84 VAL A O 1
ATOM 612 N N . ASP A 1 85 ? 2.643 -14.07 -6.395 1 93.56 85 ASP A N 1
ATOM 613 C CA . ASP A 1 85 ? 1.984 -14.461 -7.637 1 93.56 85 ASP A CA 1
ATOM 614 C C . ASP A 1 85 ? 1.236 -15.781 -7.473 1 93.56 85 ASP A C 1
ATOM 616 O O . ASP A 1 85 ? 0.084 -15.898 -7.891 1 93.56 85 ASP A O 1
ATOM 620 N N . VAL A 1 86 ? 1.878 -16.75 -6.906 1 91.81 86 VAL A N 1
ATOM 621 C CA . VAL A 1 86 ? 1.274 -18.062 -6.668 1 91.81 86 VAL A CA 1
ATOM 622 C C . VAL A 1 86 ? 0.015 -17.891 -5.82 1 91.81 86 VAL A C 1
ATOM 624 O O . VAL A 1 86 ? -1.026 -18.484 -6.129 1 91.81 86 VAL A O 1
ATOM 627 N N . ILE A 1 87 ? 0.129 -17.141 -4.762 1 94.81 87 ILE A N 1
ATOM 628 C CA . ILE A 1 87 ? -0.987 -16.938 -3.846 1 94.81 87 ILE A CA 1
ATOM 629 C C . ILE A 1 87 ? -2.166 -16.328 -4.602 1 94.81 87 ILE A C 1
ATOM 631 O O . ILE A 1 87 ? -3.287 -16.828 -4.531 1 94.81 87 ILE A O 1
ATOM 635 N N . VAL A 1 88 ? -1.913 -15.25 -5.324 1 95.81 88 VAL A N 1
ATOM 636 C CA . VAL A 1 88 ? -2.959 -14.508 -6.016 1 95.81 88 VAL A CA 1
ATOM 637 C C . VAL A 1 88 ? -3.609 -15.398 -7.074 1 95.81 88 VAL A C 1
ATOM 639 O O . VAL A 1 88 ? -4.836 -15.477 -7.16 1 95.81 88 VAL A O 1
ATOM 642 N N . ARG A 1 89 ? -2.846 -16.078 -7.781 1 93.38 89 ARG A N 1
ATOM 643 C CA . ARG A 1 89 ? -3.371 -16.938 -8.844 1 93.38 89 ARG A CA 1
ATOM 644 C C . ARG A 1 89 ? -4.184 -18.094 -8.273 1 93.38 89 ARG A C 1
ATOM 646 O O . ARG A 1 89 ? -5.199 -18.484 -8.852 1 93.38 89 ARG A O 1
ATOM 653 N N . HIS A 1 90 ? -3.676 -18.641 -7.258 1 94.31 90 HIS A N 1
ATOM 654 C CA . HIS A 1 90 ? -4.422 -19.719 -6.621 1 94.31 90 HIS A CA 1
ATOM 655 C C . HIS A 1 90 ? -5.793 -19.25 -6.152 1 94.31 90 HIS A C 1
ATOM 657 O O . HIS A 1 90 ? -6.801 -19.922 -6.383 1 94.31 90 HIS A O 1
ATOM 663 N N . ILE A 1 91 ? -5.828 -18.125 -5.441 1 95.69 91 ILE A N 1
ATOM 664 C CA . ILE A 1 91 ? -7.09 -17.578 -4.953 1 95.69 91 ILE A CA 1
ATOM 665 C C . ILE A 1 91 ? -8 -17.25 -6.133 1 95.69 91 ILE A C 1
ATOM 667 O O . ILE A 1 91 ? -9.203 -17.5 -6.09 1 95.69 91 ILE A O 1
ATOM 671 N N . ALA A 1 92 ? -7.457 -16.625 -7.184 1 93.5 92 ALA A N 1
ATOM 672 C CA . ALA A 1 92 ? -8.234 -16.312 -8.383 1 93.5 92 ALA A CA 1
ATOM 673 C C . ALA A 1 92 ? -8.875 -17.562 -8.953 1 93.5 92 ALA A C 1
ATOM 675 O O . ALA A 1 92 ? -10.055 -17.562 -9.328 1 93.5 92 ALA A O 1
ATOM 676 N N . LYS A 1 93 ? -8.094 -18.609 -9.016 1 93.25 93 LYS A N 1
ATOM 677 C CA . LYS A 1 93 ? -8.578 -19.891 -9.531 1 93.25 93 LYS A CA 1
ATOM 678 C C . LYS A 1 93 ? -9.734 -20.422 -8.68 1 93.25 93 LYS A C 1
ATOM 680 O O . LYS A 1 93 ? -10.695 -20.969 -9.211 1 93.25 93 LYS A O 1
ATOM 685 N N . ARG A 1 94 ? -9.633 -20.266 -7.418 1 94.62 94 ARG A N 1
ATOM 686 C CA . ARG A 1 94 ? -10.703 -20.719 -6.531 1 94.62 94 ARG A CA 1
ATOM 687 C C . ARG A 1 94 ? -12.008 -19.984 -6.816 1 94.62 94 ARG A C 1
ATOM 689 O O . ARG A 1 94 ? -13.086 -20.578 -6.781 1 94.62 94 ARG A O 1
ATOM 696 N N . TYR A 1 95 ? -11.898 -18.688 -7.004 1 93.31 95 TYR A N 1
ATOM 697 C CA . TYR A 1 95 ? -13.094 -17.953 -7.383 1 93.31 95 TYR A CA 1
ATOM 698 C C . TYR A 1 95 ? -13.703 -18.5 -8.664 1 93.31 95 TYR A C 1
ATOM 700 O O . TYR A 1 95 ? -14.906 -18.75 -8.734 1 93.31 95 TYR A O 1
ATOM 708 N N . GLU A 1 96 ? -12.906 -18.734 -9.625 1 90.69 96 GLU A N 1
ATOM 709 C CA . GLU A 1 96 ? -13.359 -19.25 -10.914 1 90.69 96 GLU A CA 1
ATOM 710 C C . GLU A 1 96 ? -14.047 -20.609 -10.758 1 90.69 96 GLU A C 1
ATOM 712 O O . GLU A 1 96 ? -15.109 -20.844 -11.328 1 90.69 96 GLU A O 1
ATOM 717 N N . LEU A 1 97 ? -13.406 -21.453 -10.008 1 93 97 LEU A N 1
ATOM 718 C CA . LEU A 1 97 ? -13.938 -22.797 -9.797 1 93 97 LEU A CA 1
ATOM 719 C C . LEU A 1 97 ? -15.281 -22.734 -9.078 1 93 97 LEU A C 1
ATOM 721 O O . LEU A 1 97 ? -16.125 -23.625 -9.258 1 93 97 LEU A O 1
ATOM 725 N N . SER A 1 98 ? -15.461 -21.734 -8.352 1 92.69 98 SER A N 1
ATOM 726 C CA . SER A 1 98 ? -16.719 -21.578 -7.609 1 92.69 98 SER A CA 1
ATOM 727 C C . SER A 1 98 ? -17.766 -20.844 -8.438 1 92.69 98 SER A C 1
ATOM 729 O O . SER A 1 98 ? -18.859 -20.547 -7.949 1 92.69 98 SER A O 1
ATOM 731 N N . GLY A 1 99 ? -17.438 -20.453 -9.648 1 90.5 99 GLY A N 1
ATOM 732 C CA . GLY A 1 99 ? -18.375 -19.766 -10.539 1 90.5 99 GLY A CA 1
ATOM 733 C C . GLY A 1 99 ? -18.531 -18.281 -10.211 1 90.5 99 GLY A C 1
ATOM 734 O O . GLY A 1 99 ? -19.516 -17.656 -10.617 1 90.5 99 GLY A O 1
ATOM 735 N N . ARG A 1 100 ? -17.656 -17.812 -9.477 1 90.69 100 ARG A N 1
ATOM 736 C CA . ARG A 1 100 ? -17.703 -16.406 -9.094 1 90.69 100 ARG A CA 1
ATOM 737 C C . ARG A 1 100 ? -16.625 -15.602 -9.805 1 90.69 100 ARG A C 1
ATOM 739 O O . ARG A 1 100 ? -15.562 -16.141 -10.133 1 90.69 100 ARG A O 1
ATOM 746 N N . GLU A 1 101 ? -16.922 -14.336 -10.062 1 88.56 101 GLU A N 1
ATOM 747 C CA . GLU A 1 101 ? -15.906 -13.438 -10.602 1 88.56 101 GLU A CA 1
ATOM 748 C C . GLU A 1 101 ? -14.875 -13.07 -9.531 1 88.56 101 GLU A C 1
ATOM 750 O O . GLU A 1 101 ? -15.234 -12.719 -8.406 1 88.56 101 GLU A O 1
ATOM 755 N N . ALA A 1 102 ? -13.688 -13.195 -9.883 1 90.06 102 ALA A N 1
ATOM 756 C CA . ALA A 1 102 ? -12.625 -12.828 -8.953 1 90.06 102 ALA A CA 1
ATOM 757 C C . ALA A 1 102 ? -12.578 -11.32 -8.734 1 90.06 102 ALA A C 1
ATOM 759 O O . ALA A 1 102 ? -12.797 -10.547 -9.672 1 90.06 102 ALA A O 1
ATOM 760 N N . PRO A 1 103 ? -12.305 -10.93 -7.547 1 92.56 103 PRO A N 1
ATOM 761 C CA . PRO A 1 103 ? -12.055 -9.508 -7.316 1 92.56 103 PRO A CA 1
ATOM 762 C C . PRO A 1 103 ? -10.703 -9.055 -7.859 1 92.56 103 PRO A C 1
ATOM 764 O O . PRO A 1 103 ? -9.914 -9.875 -8.336 1 92.56 103 PRO A O 1
ATOM 767 N N . GLU A 1 104 ? -10.5 -7.758 -7.82 1 92.88 104 GLU A N 1
ATOM 768 C CA . GLU A 1 104 ? -9.125 -7.277 -7.984 1 92.88 104 GLU A CA 1
ATOM 769 C C . GLU A 1 104 ? -8.242 -7.727 -6.824 1 92.88 104 GLU A C 1
ATOM 771 O O . GLU A 1 104 ? -8.742 -8.055 -5.746 1 92.88 104 GLU A O 1
ATOM 776 N N . PHE A 1 105 ? -6.984 -7.77 -7.113 1 94.88 105 PHE A N 1
ATOM 777 C CA . PHE A 1 105 ? -6.047 -8.211 -6.082 1 94.88 105 PHE A CA 1
ATOM 778 C C . PHE A 1 105 ? -5.062 -7.102 -5.738 1 94.88 105 PHE A C 1
ATOM 780 O O . PHE A 1 105 ? -4.602 -6.375 -6.621 1 94.88 105 PHE A O 1
ATOM 787 N N . GLN A 1 106 ? -4.812 -6.926 -4.484 1 97 106 GLN A N 1
ATOM 788 C CA . GLN A 1 106 ? -3.797 -6.027 -3.947 1 97 106 GLN A CA 1
ATOM 789 C C . GLN A 1 106 ? -2.764 -6.789 -3.125 1 97 106 GLN A C 1
ATOM 791 O O . GLN A 1 106 ? -3.119 -7.652 -2.318 1 97 106 GLN A O 1
ATOM 796 N N . ALA A 1 107 ? -1.5 -6.539 -3.395 1 98 107 ALA A N 1
ATOM 797 C CA . ALA A 1 107 ? -0.428 -7.148 -2.613 1 98 107 ALA A CA 1
ATOM 798 C C . ALA A 1 107 ? 0.404 -6.086 -1.899 1 98 107 ALA A C 1
ATOM 800 O O . ALA A 1 107 ? 0.901 -5.152 -2.531 1 98 107 ALA A O 1
ATOM 801 N N . PHE A 1 108 ? 0.527 -6.211 -0.596 1 98.06 108 PHE A N 1
ATOM 802 C CA . PHE A 1 108 ? 1.454 -5.418 0.203 1 98.06 108 PHE A CA 1
ATOM 803 C C . PHE A 1 108 ? 2.74 -6.195 0.465 1 98.06 108 PHE A C 1
ATOM 805 O O . PHE A 1 108 ? 2.703 -7.324 0.958 1 98.06 108 PHE A O 1
ATOM 812 N N . PHE A 1 109 ? 3.859 -5.598 0.092 1 97.56 109 PHE A N 1
ATOM 813 C CA . PHE A 1 109 ? 5.18 -6.117 0.429 1 97.56 109 PHE A CA 1
ATOM 814 C C . PHE A 1 109 ? 5.781 -5.348 1.599 1 97.56 109 PHE A C 1
ATOM 816 O O . PHE A 1 109 ? 6.18 -4.191 1.448 1 97.56 109 PHE A O 1
ATOM 823 N N . SER A 1 110 ? 5.867 -6.031 2.721 1 97.19 110 SER A N 1
ATOM 824 C CA . SER A 1 110 ? 6.285 -5.324 3.926 1 97.19 110 SER A CA 1
ATOM 825 C C . SER A 1 110 ? 7.637 -5.824 4.418 1 97.19 110 SER A C 1
ATOM 827 O O . SER A 1 110 ? 7.879 -7.031 4.469 1 97.19 110 SER A O 1
ATOM 829 N N . ASP A 1 111 ? 8.453 -4.898 4.793 1 95.44 111 ASP A N 1
ATOM 830 C CA . ASP A 1 111 ? 9.758 -5.148 5.406 1 95.44 111 ASP A CA 1
ATOM 831 C C . ASP A 1 111 ? 10.25 -3.918 6.16 1 95.44 111 ASP A C 1
ATOM 833 O O . ASP A 1 111 ? 9.602 -2.873 6.148 1 95.44 111 ASP A O 1
ATOM 837 N N . LEU A 1 112 ? 11.383 -4.094 6.879 1 95.62 112 LEU A N 1
ATOM 838 C CA . LEU A 1 112 ? 12.008 -2.955 7.547 1 95.62 112 LEU A CA 1
ATOM 839 C C . LEU A 1 112 ? 12.367 -1.863 6.543 1 95.62 112 LEU A C 1
ATOM 841 O O . LEU A 1 112 ? 12.664 -2.154 5.383 1 95.62 112 LEU A O 1
ATOM 845 N N . PRO A 1 113 ? 12.375 -0.571 7.078 1 94.75 113 PRO A N 1
ATOM 846 C CA . PRO A 1 113 ? 12.727 0.531 6.18 1 94.75 113 PRO A CA 1
ATOM 847 C C . PRO A 1 113 ? 14.109 0.366 5.559 1 94.75 113 PRO A C 1
ATOM 849 O O . PRO A 1 113 ? 14.406 0.985 4.531 1 94.75 113 PRO A O 1
ATOM 852 N N . SER A 1 114 ? 14.953 -0.461 6.121 1 95.38 114 SER A N 1
ATOM 853 C CA . SER A 1 114 ? 16.312 -0.692 5.625 1 95.38 114 SER A CA 1
ATOM 854 C C . SER A 1 114 ? 16.297 -1.637 4.43 1 95.38 114 SER A C 1
ATOM 856 O O . SER A 1 114 ? 17.312 -1.79 3.748 1 95.38 114 SER A O 1
ATOM 858 N N . ASN A 1 115 ? 15.227 -2.32 4.203 1 95.06 115 ASN A N 1
ATOM 859 C CA . ASN A 1 115 ? 15.102 -3.146 3.008 1 95.06 115 ASN A CA 1
ATOM 860 C C . ASN A 1 115 ? 15.297 -2.328 1.736 1 95.06 115 ASN A C 1
ATOM 862 O O . ASN A 1 115 ? 15.094 -1.111 1.739 1 95.06 115 ASN A O 1
ATOM 866 N N . ASP A 1 116 ? 15.727 -2.949 0.644 1 97.69 116 ASP A N 1
ATOM 867 C CA . ASP A 1 116 ? 15.875 -2.277 -0.643 1 97.69 116 ASP A CA 1
ATOM 868 C C . ASP A 1 116 ? 14.57 -2.307 -1.434 1 97.69 116 ASP A C 1
ATOM 870 O O . ASP A 1 116 ? 14.414 -3.102 -2.363 1 97.69 116 ASP A O 1
ATOM 874 N N . PHE A 1 117 ? 13.672 -1.405 -1.185 1 98 117 PHE A N 1
ATOM 875 C CA . PHE A 1 117 ? 12.391 -1.319 -1.869 1 98 117 PHE A CA 1
ATOM 876 C C . PHE A 1 117 ? 12.578 -0.864 -3.312 1 98 117 PHE A C 1
ATOM 878 O O . PHE A 1 117 ? 11.766 -1.196 -4.184 1 98 117 PHE A O 1
ATOM 885 N N . ASN A 1 118 ? 13.633 -0.035 -3.561 1 98 118 ASN A N 1
ATOM 886 C CA . ASN A 1 118 ? 13.922 0.35 -4.938 1 98 118 ASN A CA 1
ATOM 887 C C . ASN A 1 118 ? 14.141 -0.872 -5.828 1 98 118 ASN A C 1
ATOM 889 O O . ASN A 1 118 ? 13.562 -0.968 -6.91 1 98 118 ASN A O 1
ATOM 893 N N . LEU A 1 119 ? 14.945 -1.779 -5.289 1 97.69 119 LEU A N 1
ATOM 894 C CA . LEU A 1 119 ? 15.195 -3.008 -6.039 1 97.69 119 LEU A CA 1
ATOM 895 C C . LEU A 1 119 ? 13.906 -3.812 -6.203 1 97.69 119 LEU A C 1
ATOM 897 O O . LEU A 1 119 ? 13.609 -4.293 -7.297 1 97.69 119 LEU A O 1
ATOM 901 N N . LEU A 1 120 ? 13.219 -3.99 -5.125 1 97.31 120 LEU A N 1
ATOM 902 C CA . LEU A 1 120 ? 11.961 -4.719 -5.176 1 97.31 120 LEU A CA 1
ATOM 903 C C . LEU A 1 120 ? 11.055 -4.16 -6.266 1 97.31 120 LEU A C 1
ATOM 905 O O . LEU A 1 120 ? 10.508 -4.914 -7.074 1 97.31 120 LEU A O 1
ATOM 909 N N . PHE A 1 121 ? 10.867 -2.828 -6.34 1 97.44 121 PHE A N 1
ATOM 910 C CA . PHE A 1 121 ? 9.938 -2.188 -7.262 1 97.44 121 PHE A CA 1
ATOM 911 C C . PHE A 1 121 ? 10.438 -2.283 -8.695 1 97.44 121 PHE A C 1
ATOM 913 O O . PHE A 1 121 ? 9.648 -2.354 -9.633 1 97.44 121 PHE A O 1
ATOM 920 N N . GLN A 1 122 ? 11.703 -2.303 -8.844 1 95.69 122 GLN A N 1
ATOM 921 C CA . GLN A 1 122 ? 12.281 -2.463 -10.172 1 95.69 122 GLN A CA 1
ATOM 922 C C . GLN A 1 122 ? 12.062 -3.879 -10.703 1 95.69 122 GLN A C 1
ATOM 924 O O . GLN A 1 122 ? 11.984 -4.094 -11.914 1 95.69 122 GLN A O 1
ATOM 929 N N . LEU A 1 123 ? 11.938 -4.84 -9.828 1 94.94 123 LEU A N 1
ATOM 930 C CA . LEU A 1 123 ? 11.773 -6.238 -10.211 1 94.94 123 LEU A CA 1
ATOM 931 C C . LEU A 1 123 ? 10.312 -6.547 -10.508 1 94.94 123 LEU A C 1
ATOM 933 O O . LEU A 1 123 ? 10 -7.578 -11.102 1 94.94 123 LEU A O 1
ATOM 937 N N . LEU A 1 124 ? 9.406 -5.68 -10.141 1 95.38 124 LEU A N 1
ATOM 938 C CA . LEU A 1 124 ? 7.98 -5.922 -10.312 1 95.38 124 LEU A CA 1
ATOM 939 C C . LEU A 1 124 ? 7.629 -6.047 -11.797 1 95.38 124 LEU A C 1
ATOM 941 O O . LEU A 1 124 ? 7.918 -5.141 -12.586 1 95.38 124 LEU A O 1
ATOM 945 N N . PRO A 1 125 ? 6.992 -7.184 -12.156 1 92.5 125 PRO A N 1
ATOM 946 C CA . PRO A 1 125 ? 6.477 -7.238 -13.523 1 92.5 125 PRO A CA 1
ATOM 947 C C . PRO A 1 125 ? 5.359 -6.227 -13.773 1 92.5 125 PRO A C 1
ATOM 949 O O . PRO A 1 125 ? 4.758 -5.719 -12.82 1 92.5 125 PRO A O 1
ATOM 952 N N . PRO A 1 126 ? 5.121 -5.887 -15.094 1 90.38 126 PRO A N 1
ATOM 953 C CA . PRO A 1 126 ? 3.998 -4.992 -15.391 1 90.38 126 PRO A CA 1
ATOM 954 C C . PRO A 1 126 ? 2.65 -5.598 -15.008 1 90.38 126 PRO A C 1
ATOM 956 O O . PRO A 1 126 ? 2.502 -6.824 -14.984 1 90.38 126 PRO A O 1
ATOM 959 N N . LEU A 1 127 ? 1.718 -4.703 -14.625 1 90.5 127 LEU A N 1
ATOM 960 C CA . LEU A 1 127 ? 0.356 -5.121 -14.312 1 90.5 127 LEU A CA 1
ATOM 961 C C . LEU A 1 127 ? -0.307 -5.762 -15.523 1 90.5 127 LEU A C 1
ATOM 963 O O . LEU A 1 127 ? -0.165 -5.273 -16.641 1 90.5 127 LEU A O 1
ATOM 967 N N . THR A 1 128 ? -1.026 -6.812 -15.219 1 84.88 128 THR A N 1
ATOM 968 C CA . THR A 1 128 ? -1.751 -7.488 -16.281 1 84.88 128 THR A CA 1
ATOM 969 C C . THR A 1 128 ? -2.918 -6.633 -16.781 1 84.88 128 THR A C 1
ATOM 971 O O . THR A 1 128 ? -3.664 -6.078 -15.969 1 84.88 128 THR A O 1
ATOM 974 N N . SER A 1 129 ? -2.998 -6.336 -18.141 1 72.5 129 SER A N 1
ATOM 975 C CA . SER A 1 129 ? -4.133 -5.637 -18.734 1 72.5 129 SER A CA 1
ATOM 976 C C . SER A 1 129 ? -5.328 -6.57 -18.891 1 72.5 129 SER A C 1
ATOM 978 O O . SER A 1 129 ? -5.172 -7.715 -19.328 1 72.5 129 SER A O 1
ATOM 980 N N . PHE A 1 130 ? -6.344 -6.379 -18.109 1 59.88 130 PHE A N 1
ATOM 981 C CA . PHE A 1 130 ? -7.52 -7.23 -18.234 1 59.88 130 PHE A CA 1
ATOM 982 C C . PHE A 1 130 ? -8.344 -6.844 -19.453 1 59.88 130 PHE A C 1
ATOM 984 O O . PHE A 1 130 ? -9.25 -6.016 -19.359 1 59.88 130 PHE A O 1
ATOM 991 N N . GLU A 1 131 ? -7.688 -6.441 -20.531 1 52.06 131 GLU A N 1
ATOM 992 C CA . GLU A 1 131 ? -8.469 -6.133 -21.734 1 52.06 131 GLU A CA 1
ATOM 993 C C . GLU A 1 131 ? -9.406 -7.281 -22.078 1 52.06 131 GLU A C 1
ATOM 995 O O . GLU A 1 131 ? -9.008 -8.234 -22.766 1 52.06 131 GLU A O 1
ATOM 1000 N N . GLY A 1 132 ? -10.617 -7.316 -21.656 1 51.69 132 GLY A N 1
ATOM 1001 C CA . GLY A 1 132 ? -11.781 -8.078 -22.078 1 51.69 132 GLY A CA 1
ATOM 1002 C C . GLY A 1 132 ? -11.773 -9.516 -21.594 1 51.69 132 GLY A C 1
ATOM 1003 O O . GLY A 1 132 ? -12.711 -10.273 -21.844 1 51.69 132 GLY A O 1
ATOM 1004 N N . GLY A 1 133 ? -10.727 -10.062 -21.094 1 52.97 133 GLY A N 1
ATOM 1005 C CA . GLY A 1 133 ? -10.766 -11.461 -20.703 1 52.97 133 GLY A CA 1
ATOM 1006 C C . GLY A 1 133 ? -10.805 -11.656 -19.203 1 52.97 133 GLY A C 1
ATOM 1007 O O . GLY A 1 133 ? -10.703 -10.695 -18.438 1 52.97 133 GLY A O 1
ATOM 1008 N N . SER A 1 134 ? -11.359 -12.852 -18.781 1 55.38 134 SER A N 1
ATOM 1009 C CA . SER A 1 134 ? -11.438 -13.25 -17.375 1 55.38 134 SER A CA 1
ATOM 1010 C C . SER A 1 134 ? -10.055 -13.344 -16.75 1 55.38 134 SER A C 1
ATOM 1012 O O . SER A 1 134 ? -9.062 -13.547 -17.453 1 55.38 134 SER A O 1
ATOM 1014 N N . LEU A 1 135 ? -9.961 -12.867 -15.438 1 58.03 135 LEU A N 1
ATOM 1015 C CA . LEU A 1 135 ? -8.711 -13.039 -14.703 1 58.03 135 LEU A CA 1
ATOM 1016 C C . LEU A 1 135 ? -8.07 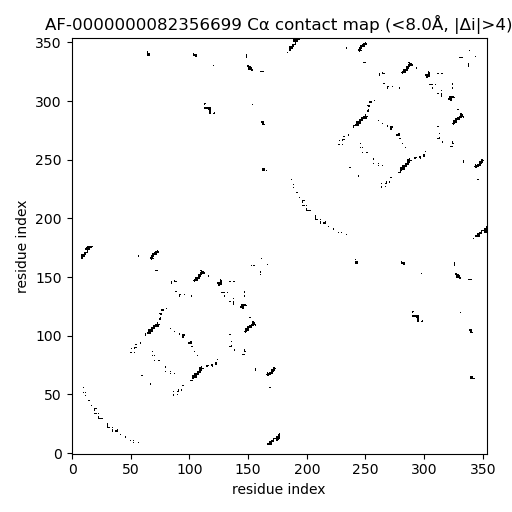-14.391 -15.031 1 58.03 135 LEU A C 1
ATOM 1018 O O . LEU A 1 135 ? -6.855 -14.477 -15.219 1 58.03 135 LEU A O 1
ATOM 1022 N N . GLY A 1 136 ? -8.961 -15.344 -15.211 1 55.62 136 GLY A N 1
ATOM 1023 C CA . GLY A 1 136 ? -8.477 -16.672 -15.547 1 55.62 136 GLY A CA 1
ATOM 1024 C C . GLY A 1 136 ? -7.707 -16.719 -16.859 1 55.62 136 GLY A C 1
ATOM 1025 O O . GLY A 1 136 ? -6.641 -17.328 -16.938 1 55.62 136 GLY A O 1
ATOM 1026 N N . GLN A 1 137 ? -8.266 -16.109 -17.828 1 55.16 137 GLN A N 1
ATOM 1027 C CA . GLN A 1 137 ? -7.625 -16.078 -19.141 1 55.16 137 GLN A CA 1
ATOM 1028 C C . GLN A 1 137 ? -6.309 -15.312 -19.094 1 55.16 137 GLN A C 1
ATOM 1030 O O . GLN A 1 137 ? -5.34 -15.688 -19.75 1 55.16 137 GLN A O 1
ATOM 1035 N N . CYS A 1 138 ? -6.375 -14.312 -18.266 1 53.97 138 CYS A N 1
ATOM 1036 C CA . CYS A 1 138 ? -5.184 -13.477 -18.141 1 53.97 138 CYS A CA 1
ATOM 1037 C C . CYS A 1 138 ? -4.109 -14.172 -17.312 1 53.97 138 CYS A C 1
ATOM 1039 O O . CYS A 1 138 ? -2.916 -14 -17.562 1 53.97 138 CYS A O 1
ATOM 1041 N N . LEU A 1 139 ? -4.664 -14.875 -16.391 1 56.25 139 LEU A N 1
ATOM 1042 C CA . LEU A 1 139 ? -3.729 -15.602 -15.531 1 56.25 139 LEU A CA 1
ATOM 1043 C C . LEU A 1 139 ? -2.996 -16.672 -16.312 1 56.25 139 LEU A C 1
ATOM 1045 O O . LEU A 1 139 ? -1.848 -17 -16.016 1 56.25 139 LEU A O 1
ATOM 1049 N N . ALA A 1 140 ? -3.814 -17.234 -17.328 1 50.28 140 ALA A N 1
ATOM 1050 C CA . ALA A 1 140 ? -3.18 -18.234 -18.172 1 50.28 140 ALA A CA 1
ATOM 1051 C C . ALA A 1 140 ? -2.027 -17.625 -18.969 1 50.28 140 ALA A C 1
ATOM 1053 O O . ALA A 1 140 ? -1.109 -18.344 -19.391 1 50.28 140 ALA A O 1
ATOM 1054 N N . ALA A 1 141 ? -2.201 -16.391 -19.375 1 47.81 141 ALA A N 1
ATOM 1055 C CA . ALA A 1 141 ? -1.085 -15.836 -20.125 1 47.81 141 ALA A CA 1
ATOM 1056 C C . ALA A 1 141 ? 0.187 -15.797 -19.281 1 47.81 141 ALA A C 1
ATOM 1058 O O . ALA A 1 141 ? 0.219 -15.172 -18.234 1 47.81 141 ALA A O 1
ATOM 1059 N N . ALA A 1 142 ? 0.804 -16.75 -19.141 1 46.19 142 ALA A N 1
ATOM 1060 C CA . ALA A 1 142 ? 2.111 -17.188 -18.641 1 46.19 142 ALA A CA 1
ATOM 1061 C C . ALA A 1 142 ? 3.166 -16.109 -18.875 1 46.19 142 ALA A C 1
ATOM 1063 O O . ALA A 1 142 ? 3.236 -15.523 -19.969 1 46.19 142 ALA A O 1
ATOM 1064 N N . GLY A 1 143 ? 3.854 -15.438 -17.969 1 59.84 143 GLY A N 1
ATOM 1065 C CA . GLY A 1 143 ? 5.172 -14.844 -17.828 1 59.84 143 GLY A CA 1
ATOM 1066 C C . GLY A 1 143 ? 5.195 -13.352 -18.109 1 59.84 143 GLY A C 1
ATOM 1067 O O . GLY A 1 143 ? 4.305 -12.836 -18.781 1 59.84 143 GLY A O 1
ATOM 1068 N N . GLY A 1 144 ? 5.613 -12.656 -17.328 1 78 144 GLY A N 1
ATOM 1069 C CA . GLY A 1 144 ? 6.133 -11.32 -17.547 1 78 144 GLY A CA 1
ATOM 1070 C C . GLY A 1 144 ? 5.23 -10.227 -17 1 78 144 GLY A C 1
ATOM 1071 O O . GLY A 1 144 ? 5.539 -9.039 -17.109 1 78 144 GLY A O 1
ATOM 1072 N N . SER A 1 145 ? 3.873 -10.727 -16.547 1 88.44 145 SER A N 1
ATOM 1073 C CA . SER A 1 145 ? 3.006 -9.703 -15.969 1 88.44 145 SER A CA 1
ATOM 1074 C C . SER A 1 145 ? 2.461 -10.141 -14.617 1 88.44 145 SER A C 1
ATOM 1076 O O . SER A 1 145 ? 2.562 -11.312 -14.25 1 88.44 145 SER A O 1
ATOM 1078 N N . ARG A 1 146 ? 1.969 -9.219 -13.906 1 91.75 146 ARG A N 1
ATOM 1079 C CA . ARG A 1 146 ? 1.415 -9.508 -12.586 1 91.75 146 ARG A CA 1
ATOM 1080 C C . ARG A 1 146 ? -0.074 -9.188 -12.531 1 91.75 146 ARG A C 1
ATOM 1082 O O . ARG A 1 146 ? -0.513 -8.172 -13.086 1 91.75 146 ARG A O 1
ATOM 1089 N N . PRO A 1 147 ? -0.932 -10.023 -11.867 1 93.12 147 PRO A N 1
ATOM 1090 C CA . PRO A 1 147 ? -2.377 -9.805 -11.789 1 93.12 147 PRO A CA 1
ATOM 1091 C C . PRO A 1 147 ? -2.793 -9.086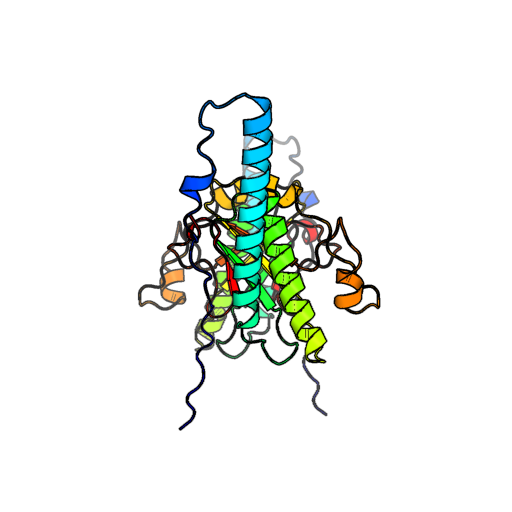 -10.508 1 93.12 147 PRO A C 1
ATOM 1093 O O . PRO A 1 147 ? -3.867 -9.359 -9.969 1 93.12 147 PRO A O 1
ATOM 1096 N N . TYR A 1 148 ? -1.931 -8.336 -9.945 1 94.94 148 TYR A N 1
ATOM 1097 C CA . TYR A 1 148 ? -2.254 -7.656 -8.695 1 94.94 148 TYR A CA 1
ATOM 1098 C C . TYR A 1 148 ? -1.602 -6.281 -8.641 1 94.94 148 TYR A C 1
ATOM 1100 O O . TYR A 1 148 ? -0.527 -6.074 -9.211 1 94.94 148 TYR A O 1
ATOM 1108 N N . TYR A 1 149 ? -2.285 -5.383 -7.984 1 96.25 149 TYR A N 1
ATOM 1109 C CA . TYR A 1 149 ? -1.66 -4.117 -7.613 1 96.25 149 TYR A CA 1
ATOM 1110 C C . TYR A 1 149 ? -0.643 -4.32 -6.496 1 96.25 149 TYR A C 1
ATOM 1112 O O . TYR A 1 149 ? -0.843 -5.148 -5.609 1 96.25 149 TYR A O 1
ATOM 1120 N N . ALA A 1 150 ? 0.477 -3.549 -6.57 1 97.44 150 ALA A N 1
ATOM 1121 C CA . ALA A 1 150 ? 1.556 -3.766 -5.609 1 97.44 150 ALA A CA 1
ATOM 1122 C C . ALA A 1 150 ? 1.867 -2.486 -4.836 1 97.44 150 ALA A C 1
ATOM 1124 O O . ALA A 1 150 ? 1.848 -1.391 -5.402 1 97.44 150 ALA A O 1
ATOM 1125 N N . ALA A 1 151 ? 2.166 -2.646 -3.576 1 98.44 151 ALA A N 1
ATOM 1126 C CA . ALA A 1 151 ? 2.652 -1.554 -2.738 1 98.44 151 ALA A CA 1
ATOM 1127 C C . ALA A 1 151 ? 3.682 -2.051 -1.729 1 98.44 151 ALA A C 1
ATOM 1129 O O . ALA A 1 151 ? 3.594 -3.184 -1.249 1 98.44 151 ALA A O 1
ATOM 1130 N N . GLY A 1 152 ? 4.703 -1.211 -1.466 1 98.31 152 GLY A N 1
ATOM 1131 C CA . GLY A 1 152 ? 5.664 -1.476 -0.407 1 98.31 152 GLY A CA 1
ATOM 1132 C C . GLY A 1 152 ? 5.289 -0.834 0.915 1 98.31 152 GLY A C 1
ATOM 1133 O O . GLY A 1 152 ? 4.891 0.332 0.954 1 98.31 152 GLY A O 1
ATOM 1134 N N . VAL A 1 153 ? 5.41 -1.575 1.995 1 98.06 153 VAL A N 1
ATOM 1135 C CA . VAL A 1 153 ? 5.047 -1.088 3.32 1 98.06 153 VAL A CA 1
ATOM 1136 C C . VAL A 1 153 ? 6.258 -1.167 4.25 1 98.06 153 VAL A C 1
ATOM 1138 O O . VAL A 1 153 ? 6.641 -2.254 4.688 1 98.06 153 VAL A O 1
ATOM 1141 N N . PRO A 1 154 ? 6.816 -0.012 4.531 1 97.06 154 PRO A N 1
ATOM 1142 C CA . PRO A 1 154 ? 7.953 -0.003 5.453 1 97.06 154 PRO A CA 1
ATOM 1143 C C . PRO A 1 154 ? 7.535 -0.148 6.914 1 97.06 154 PRO A C 1
ATOM 1145 O O . PRO A 1 154 ? 6.602 0.524 7.359 1 97.06 154 PRO A O 1
ATOM 1148 N N . GLY A 1 155 ? 8.211 -0.994 7.609 1 94.19 155 GLY A N 1
ATOM 1149 C CA . GLY A 1 155 ? 7.973 -1.109 9.039 1 94.19 155 GLY A CA 1
ATOM 1150 C C . GLY A 1 155 ? 8.297 -2.484 9.586 1 94.19 155 GLY A C 1
ATOM 1151 O O . GLY A 1 155 ? 8.547 -3.422 8.828 1 94.19 155 GLY A O 1
ATOM 1152 N N . SER A 1 156 ? 8.234 -2.477 10.898 1 87.19 156 SER A N 1
ATOM 1153 C CA . SER A 1 156 ? 8.469 -3.746 11.586 1 87.19 156 SER A CA 1
ATOM 1154 C C . SER A 1 156 ? 7.172 -4.523 11.766 1 87.19 156 SER A C 1
ATOM 1156 O O . SER A 1 156 ? 6.141 -3.951 12.125 1 87.19 156 SER A O 1
ATOM 1158 N N . PHE A 1 157 ? 7.285 -5.836 11.508 1 73.62 157 PHE A N 1
ATOM 1159 C CA . PHE A 1 157 ? 6.129 -6.719 11.594 1 73.62 157 PHE A CA 1
ATOM 1160 C C . PHE A 1 157 ? 5.594 -6.777 13.023 1 73.62 157 PHE A C 1
ATOM 1162 O O . PHE A 1 157 ? 4.473 -7.234 13.25 1 73.62 157 PHE A O 1
ATOM 1169 N N . TYR A 1 158 ? 6.199 -6.172 13.922 1 72.25 158 TYR A N 1
ATOM 1170 C CA . TYR A 1 158 ? 5.785 -6.191 15.32 1 72.25 158 TYR A CA 1
ATOM 1171 C C . TYR A 1 158 ? 4.84 -5.039 15.633 1 72.25 158 TYR A C 1
ATOM 1173 O O . TYR A 1 158 ? 4.262 -4.973 16.719 1 72.25 158 TYR A O 1
ATOM 1181 N N . ARG A 1 159 ? 4.703 -4.168 14.688 1 76.94 159 ARG A N 1
ATOM 1182 C CA . ARG A 1 159 ? 3.852 -2.994 14.867 1 76.94 159 ARG A CA 1
ATOM 1183 C C . ARG A 1 159 ? 2.641 -3.051 13.945 1 76.94 159 ARG A C 1
ATOM 1185 O O . ARG A 1 159 ? 2.514 -3.969 13.133 1 76.94 159 ARG A O 1
ATOM 1192 N N . HIS A 1 160 ? 1.794 -2.107 14.219 1 85.56 160 HIS A N 1
ATOM 1193 C CA . HIS A 1 160 ? 0.621 -1.99 13.359 1 85.56 160 HIS A CA 1
ATOM 1194 C C . HIS A 1 160 ? 0.994 -1.434 11.992 1 85.56 160 HIS A C 1
ATOM 1196 O O . HIS A 1 160 ? 1.379 -0.268 11.875 1 85.56 160 HIS A O 1
ATOM 1202 N N . LEU A 1 161 ? 0.957 -2.273 11.016 1 91.44 161 LEU A N 1
ATOM 1203 C CA . LEU A 1 161 ? 1.441 -1.917 9.688 1 91.44 161 LEU A CA 1
ATOM 1204 C C . LEU A 1 161 ? 0.284 -1.529 8.773 1 91.44 161 LEU A C 1
ATOM 1206 O O . LEU A 1 161 ? 0.491 -0.884 7.742 1 91.44 161 LEU A O 1
ATOM 1210 N N . PHE A 1 162 ? -0.878 -1.995 9.18 1 93.31 162 PHE A N 1
ATOM 1211 C CA . PHE A 1 162 ? -2.029 -1.81 8.305 1 93.31 162 PHE A CA 1
ATOM 1212 C C . PHE A 1 162 ? -3.248 -1.356 9.102 1 93.31 162 PHE A C 1
ATOM 1214 O O . PHE A 1 162 ? -3.352 -1.636 10.297 1 93.31 162 PHE A O 1
ATOM 1221 N N . PRO A 1 163 ? -4.184 -0.606 8.312 1 92.69 163 PRO A N 1
ATOM 1222 C CA . PRO A 1 163 ? -5.48 -0.397 8.953 1 92.69 163 PRO A CA 1
ATOM 1223 C C . PRO A 1 163 ? -6.16 -1.706 9.352 1 92.69 163 PRO A C 1
ATOM 1225 O O . PRO A 1 163 ? -5.871 -2.756 8.773 1 92.69 163 PRO A O 1
ATOM 1228 N N . GLU A 1 164 ? -7.043 -1.636 10.32 1 89.06 164 GLU A N 1
ATOM 1229 C CA . GLU A 1 164 ? -7.777 -2.814 10.773 1 89.06 164 GLU A CA 1
ATOM 1230 C C . GLU A 1 164 ? -8.586 -3.432 9.633 1 89.06 164 GLU A C 1
ATOM 1232 O O . GLU A 1 164 ? -9.195 -2.715 8.836 1 89.06 164 GLU A O 1
ATOM 1237 N N . ARG A 1 165 ? -8.531 -4.75 9.523 1 88.19 165 ARG A N 1
ATOM 1238 C CA . ARG A 1 165 ? -9.344 -5.555 8.617 1 88.19 165 ARG A CA 1
ATOM 1239 C C . ARG A 1 165 ? -9.078 -5.176 7.164 1 88.19 165 ARG A C 1
ATOM 1241 O O . ARG A 1 165 ? -10 -5.145 6.348 1 88.19 165 ARG A O 1
ATOM 1248 N N . SER A 1 166 ? -7.906 -4.754 6.93 1 91.94 166 SER A N 1
ATOM 1249 C CA . SER A 1 166 ? -7.586 -4.301 5.578 1 91.94 166 SER A CA 1
ATOM 1250 C C . SER A 1 166 ? -6.836 -5.375 4.797 1 91.94 166 SER A C 1
ATOM 1252 O O . SER A 1 166 ? -6.645 -5.25 3.588 1 91.94 166 SER A O 1
ATOM 1254 N N . VAL A 1 167 ? -6.414 -6.457 5.477 1 94.44 167 VAL A N 1
ATOM 1255 C CA . VAL A 1 167 ? -5.656 -7.531 4.84 1 94.44 167 VAL A CA 1
ATOM 1256 C C . VAL A 1 167 ? -6.414 -8.852 4.977 1 94.44 167 VAL A C 1
ATOM 1258 O O . VAL A 1 167 ? -6.875 -9.195 6.066 1 94.44 167 VAL A O 1
ATOM 1261 N N . ASP A 1 168 ? -6.547 -9.602 3.834 1 94.5 168 ASP A N 1
ATOM 1262 C CA . ASP A 1 168 ? -7.305 -10.852 3.826 1 94.5 168 ASP A CA 1
ATOM 1263 C C . ASP A 1 168 ? -6.402 -12.039 4.129 1 94.5 168 ASP A C 1
ATOM 1265 O O . ASP A 1 168 ? -6.863 -13.062 4.641 1 94.5 168 ASP A O 1
ATOM 1269 N N . PHE A 1 169 ? -5.18 -11.992 3.746 1 95.12 169 PHE A N 1
ATOM 1270 C CA . PHE A 1 169 ? -4.254 -13.109 3.92 1 95.12 169 PHE A CA 1
ATOM 1271 C C . PHE A 1 169 ? -2.842 -12.602 4.191 1 95.12 169 PHE A C 1
ATOM 1273 O O . PHE A 1 169 ? -2.312 -11.781 3.436 1 95.12 169 PHE A O 1
ATOM 1280 N N . PHE A 1 170 ? -2.217 -13.039 5.309 1 94.19 170 PHE A N 1
ATOM 1281 C CA . PHE A 1 170 ? -0.832 -12.734 5.648 1 94.19 170 PHE A CA 1
ATOM 1282 C C . PHE A 1 170 ? 0.081 -13.898 5.301 1 94.19 170 PHE A C 1
ATOM 1284 O O . PHE A 1 170 ? -0.205 -15.047 5.656 1 94.19 170 PHE A O 1
ATOM 1291 N N . TYR A 1 171 ? 1.162 -13.555 4.543 1 93.12 171 TYR A N 1
ATOM 1292 C CA . TYR A 1 171 ? 2.209 -14.516 4.219 1 93.12 171 TYR A CA 1
ATOM 1293 C C . TYR A 1 171 ? 3.543 -14.102 4.824 1 93.12 171 TYR A C 1
ATOM 1295 O O . TYR A 1 171 ? 3.898 -12.914 4.801 1 93.12 171 TYR A O 1
ATOM 1303 N N . SER A 1 172 ? 4.293 -14.953 5.477 1 90.62 172 SER A N 1
ATOM 1304 C CA . SER A 1 172 ? 5.664 -14.734 5.926 1 90.62 172 SER A CA 1
ATOM 1305 C C . SER A 1 172 ? 6.527 -15.969 5.684 1 90.62 172 SER A C 1
ATOM 1307 O O . SER A 1 172 ? 6.168 -17.078 6.098 1 90.62 172 SER A O 1
ATOM 1309 N N . ALA A 1 173 ? 7.648 -15.727 4.809 1 78.44 173 ALA A N 1
ATOM 1310 C CA . ALA A 1 173 ? 8.555 -16.844 4.559 1 78.44 173 ALA A CA 1
ATOM 1311 C C . ALA A 1 173 ? 9.344 -17.203 5.816 1 78.44 173 ALA A C 1
ATOM 1313 O O . ALA A 1 173 ? 9.742 -18.359 6.004 1 78.44 173 ALA A O 1
ATOM 1314 N N . PHE A 1 174 ? 10.07 -16.125 6.625 1 59.31 174 PHE A N 1
ATOM 1315 C CA . PHE A 1 174 ? 10.844 -16.469 7.809 1 59.31 174 PHE A CA 1
ATOM 1316 C C . PHE A 1 174 ? 9.992 -17.297 8.781 1 59.31 174 PHE A C 1
ATOM 1318 O O . PHE A 1 174 ? 10.523 -18.062 9.578 1 59.31 174 PHE A O 1
ATOM 1325 N N . SER A 1 175 ? 8.812 -16.969 8.766 1 43.31 175 SER A N 1
ATOM 1326 C CA . SER A 1 175 ? 8.133 -17.844 9.711 1 43.31 175 SER A CA 1
ATOM 1327 C C . SER A 1 175 ? 8.242 -19.312 9.297 1 43.31 175 SER A C 1
ATOM 1329 O O . SER A 1 175 ? 7.871 -20.203 10.047 1 43.31 175 SER A O 1
ATOM 1331 N N . LEU A 1 176 ? 8.617 -19.516 8.141 1 35.81 176 LEU A N 1
ATOM 1332 C CA . LEU A 1 176 ? 8.789 -20.906 7.695 1 35.81 176 LEU A CA 1
ATOM 1333 C C . LEU A 1 176 ? 10.195 -21.406 8.023 1 35.81 176 LEU A C 1
ATOM 1335 O O . LEU A 1 176 ? 10.469 -22.609 7.895 1 35.81 176 LEU A O 1
ATOM 1339 N N . HIS A 1 177 ? 11.242 -20.625 8.312 1 33.25 177 HIS A N 1
ATOM 1340 C CA . HIS A 1 177 ? 12.477 -21.266 8.758 1 33.25 177 HIS A CA 1
ATOM 1341 C C . HIS A 1 177 ? 12.422 -21.594 10.242 1 33.25 177 HIS A C 1
ATOM 1343 O O . HIS A 1 177 ? 11.812 -20.859 11.023 1 33.25 177 HIS A O 1
ATOM 1349 N N . MET B 1 1 ? -36.125 8.312 -7.027 1 20.27 1 MET B N 1
ATOM 1350 C CA . MET B 1 1 ? -35.156 8.195 -8.109 1 20.27 1 MET B CA 1
ATOM 1351 C C . MET B 1 1 ? -33.719 8.328 -7.578 1 20.27 1 MET B C 1
ATOM 1353 O O . MET B 1 1 ? -33.375 9.367 -7.012 1 20.27 1 MET B O 1
ATOM 1357 N N . ALA B 1 2 ? -33.094 7.215 -7.059 1 23.88 2 ALA B N 1
ATOM 1358 C CA . ALA B 1 2 ? -32 7.098 -6.074 1 23.88 2 ALA B CA 1
ATOM 1359 C C . ALA B 1 2 ? -30.703 7.645 -6.625 1 23.88 2 ALA B C 1
ATOM 1361 O O . ALA B 1 2 ? -30.141 7.102 -7.586 1 23.88 2 ALA B O 1
ATOM 1362 N N . THR B 1 3 ? -30.531 8.992 -6.828 1 24.45 3 THR B N 1
ATOM 1363 C CA . THR B 1 3 ? -29.359 9.656 -7.391 1 24.45 3 THR B CA 1
ATOM 1364 C C . THR B 1 3 ? -28.078 9.203 -6.68 1 24.45 3 THR B C 1
ATOM 1366 O O . THR B 1 3 ? -27.906 9.477 -5.492 1 24.45 3 THR B O 1
ATOM 1369 N N . THR B 1 4 ? -27.578 8.008 -6.875 1 26.52 4 THR B N 1
ATOM 1370 C CA . THR B 1 4 ? -26.453 7.316 -6.25 1 26.52 4 THR B CA 1
ATOM 1371 C C . THR B 1 4 ? -25.172 8.125 -6.387 1 26.52 4 THR B C 1
ATOM 1373 O O . THR B 1 4 ? -24.781 8.484 -7.496 1 26.52 4 THR B O 1
ATOM 1376 N N . LEU B 1 5 ? -24.828 9.047 -5.465 1 29.28 5 LEU B N 1
ATOM 1377 C CA . LEU B 1 5 ? -23.641 9.867 -5.34 1 29.28 5 LEU B CA 1
ATOM 1378 C C . LEU B 1 5 ? -22.375 9.055 -5.625 1 29.28 5 LEU B C 1
ATOM 1380 O O . LEU B 1 5 ? -22.125 8.055 -4.953 1 29.28 5 LEU B O 1
ATOM 1384 N N . GLN B 1 6 ? -21.969 8.789 -6.898 1 31.31 6 GLN B N 1
ATOM 1385 C CA . GLN B 1 6 ? -20.734 8.227 -7.418 1 31.31 6 GLN B CA 1
ATOM 1386 C C . GLN B 1 6 ? -19.516 8.836 -6.723 1 31.31 6 GLN B C 1
ATOM 1388 O O . GLN B 1 6 ? -19.406 10.055 -6.617 1 31.31 6 GLN B O 1
ATOM 1393 N N . GLY B 1 7 ? -18.969 8.336 -5.719 1 34.19 7 GLY B N 1
ATOM 1394 C CA . GLY B 1 7 ? -17.859 8.734 -4.875 1 34.19 7 GLY B CA 1
ATOM 1395 C C . GLY B 1 7 ? -16.703 9.352 -5.652 1 34.19 7 GLY B C 1
ATOM 1396 O O . GLY B 1 7 ? -15.977 8.656 -6.359 1 34.19 7 GLY B O 1
ATOM 1397 N N . GLU B 1 8 ? -16.828 10.555 -6.324 1 34.22 8 GLU B N 1
ATOM 1398 C CA . GLU B 1 8 ? -15.844 11.336 -7.07 1 34.22 8 GLU B CA 1
ATOM 1399 C C . GLU B 1 8 ? -14.625 11.656 -6.207 1 34.22 8 GLU B C 1
ATOM 1401 O O . GLU B 1 8 ? -14.758 12.211 -5.117 1 34.22 8 GLU B O 1
ATOM 1406 N N . SER B 1 9 ? -13.617 10.844 -6.344 1 38.56 9 SER B N 1
ATOM 1407 C CA . SER B 1 9 ? -12.32 11.227 -5.789 1 38.56 9 SER B CA 1
ATOM 1408 C C . SER B 1 9 ? -11.922 12.633 -6.223 1 38.56 9 SER B C 1
ATOM 1410 O O . SER B 1 9 ? -12.07 12.984 -7.395 1 38.56 9 SER B O 1
ATOM 1412 N N . LEU B 1 10 ? -12.102 13.609 -5.453 1 37.75 10 LEU B N 1
ATOM 1413 C CA . LEU B 1 10 ? -11.695 14.984 -5.746 1 37.75 10 LEU B CA 1
ATOM 1414 C C . LEU B 1 10 ? -10.188 15.086 -5.926 1 37.75 10 LEU B C 1
ATOM 1416 O O . LEU B 1 10 ? -9.422 14.586 -5.098 1 37.75 10 LEU B O 1
ATOM 1420 N N . ALA B 1 11 ? -9.703 15.219 -7.113 1 44.28 11 ALA B N 1
ATOM 1421 C CA . ALA B 1 11 ? -8.305 15.523 -7.418 1 44.28 11 ALA B CA 1
ATOM 1422 C C . ALA B 1 11 ? -8.047 17.031 -7.355 1 44.28 11 ALA B C 1
ATOM 1424 O O . ALA B 1 11 ? -8.852 17.812 -7.852 1 44.28 11 ALA B O 1
ATOM 1425 N N . VAL B 1 12 ? -7.293 17.578 -6.516 1 40.44 12 VAL B N 1
ATOM 1426 C CA . VAL B 1 12 ? -6.887 18.984 -6.473 1 40.44 12 VAL B CA 1
ATOM 1427 C C . VAL B 1 12 ? -5.879 19.266 -7.586 1 40.44 12 VAL B C 1
ATOM 1429 O O . VAL B 1 12 ? -4.883 18.547 -7.727 1 40.44 12 VAL B O 1
ATOM 1432 N N . ALA B 1 13 ? -6.262 20.062 -8.617 1 38.62 13 ALA B N 1
ATOM 1433 C CA . ALA B 1 13 ? -5.531 20.438 -9.828 1 38.62 13 ALA B CA 1
ATOM 1434 C C . ALA B 1 13 ? -4.379 21.391 -9.508 1 38.62 13 ALA B C 1
ATOM 1436 O O . ALA B 1 13 ? -4.438 22.141 -8.523 1 38.62 13 ALA B O 1
ATOM 1437 N N . PRO B 1 14 ? -3.176 21.422 -10.367 1 38.47 14 PRO B N 1
ATOM 1438 C CA . PRO B 1 14 ? -1.861 22.062 -10.305 1 38.47 14 PRO B CA 1
ATOM 1439 C C . PRO B 1 14 ? -1.945 23.578 -10.344 1 38.47 14 PRO B C 1
ATOM 1441 O O . PRO B 1 14 ? -2.672 24.141 -11.164 1 38.47 14 PRO B O 1
ATOM 1444 N N . VAL B 1 15 ? -1.795 24.266 -9.266 1 35.94 15 VAL B N 1
ATOM 1445 C CA . VAL B 1 15 ? -1.57 25.719 -9.367 1 35.94 15 VAL B CA 1
ATOM 1446 C C . VAL B 1 15 ? -0.172 25.984 -9.922 1 35.94 15 VAL B C 1
ATOM 1448 O O . VAL B 1 15 ? 0.799 25.344 -9.5 1 35.94 15 VAL B O 1
ATOM 1451 N N . LYS B 1 16 ? 0.198 26.641 -11.102 1 36.12 16 LYS B N 1
ATOM 1452 C CA . LYS B 1 16 ? 1.393 27 -11.852 1 36.12 16 LYS B CA 1
ATOM 1453 C C . LYS B 1 16 ? 2.322 27.875 -11.016 1 36.12 16 LYS B C 1
ATOM 1455 O O . LYS B 1 16 ? 1.98 29.016 -10.68 1 36.12 16 LYS B O 1
ATOM 1460 N N . LEU B 1 17 ? 3.305 27.344 -10.258 1 37.03 17 LEU B N 1
ATOM 1461 C CA . LEU B 1 17 ? 4.277 28.031 -9.414 1 37.03 17 LEU B CA 1
ATOM 1462 C C . LEU B 1 17 ? 5.441 28.562 -10.242 1 37.03 17 LEU B C 1
ATOM 1464 O O . LEU B 1 17 ? 6.398 29.109 -9.703 1 37.03 17 LEU B O 1
ATOM 1468 N N . GLU B 1 18 ? 5.629 28.516 -11.508 1 38.75 18 GLU B N 1
ATOM 1469 C CA . GLU B 1 18 ? 6.824 28.922 -12.242 1 38.75 18 GLU B CA 1
ATOM 1470 C C . GLU B 1 18 ? 7.27 30.312 -11.844 1 38.75 18 GLU B C 1
ATOM 1472 O O . GLU B 1 18 ? 8.469 30.609 -11.797 1 38.75 18 GLU B O 1
ATOM 1477 N N . GLY B 1 19 ? 6.484 31.234 -11.703 1 41.28 19 GLY B N 1
ATOM 1478 C CA . GLY B 1 19 ? 6.938 32.625 -11.688 1 41.28 19 GLY B CA 1
ATOM 1479 C C . GLY B 1 19 ? 7.691 33 -10.422 1 41.28 19 GLY B C 1
ATOM 1480 O O . GLY B 1 19 ? 8.25 34.094 -10.328 1 41.28 19 GLY B O 1
ATOM 1481 N N . LEU B 1 20 ? 7.48 32.344 -9.414 1 41.28 20 LEU B N 1
ATOM 1482 C CA . LEU B 1 20 ? 7.906 32.938 -8.156 1 41.28 20 LEU B CA 1
ATOM 1483 C C . LEU B 1 20 ? 9.406 32.75 -7.945 1 41.28 20 LEU B C 1
ATOM 1485 O O . LEU B 1 20 ? 10.016 33.469 -7.141 1 41.28 20 LEU B O 1
ATOM 1489 N N . LEU B 1 21 ? 10.023 31.797 -8.711 1 42.88 21 LEU B N 1
ATOM 1490 C CA . LEU B 1 21 ? 11.398 31.531 -8.289 1 42.88 21 LEU B CA 1
ATOM 1491 C C . LEU B 1 21 ? 12.383 32.281 -9.18 1 42.88 21 LEU B C 1
ATOM 1493 O O . LEU B 1 21 ? 13.586 32 -9.164 1 42.88 21 LEU B O 1
ATOM 1497 N N . SER B 1 22 ? 11.977 33.156 -10.023 1 43.16 22 SER B N 1
ATOM 1498 C CA . SER B 1 22 ? 13.07 33.812 -10.742 1 43.16 22 SER B CA 1
ATOM 1499 C C . SER B 1 22 ? 13.836 34.75 -9.828 1 43.16 22 SER B C 1
ATOM 1501 O O . SER B 1 22 ? 13.242 35.656 -9.219 1 43.16 22 SER B O 1
ATOM 1503 N N . MET B 1 23 ? 14.922 34.406 -9.234 1 41.12 23 MET B N 1
ATOM 1504 C CA . MET B 1 23 ? 15.938 35.25 -8.609 1 41.12 23 MET B CA 1
ATOM 1505 C C . MET B 1 23 ? 16.359 36.375 -9.547 1 41.12 23 MET B C 1
ATOM 1507 O O . MET B 1 23 ? 17.141 36.156 -10.477 1 41.12 23 MET B O 1
ATOM 1511 N N . LYS B 1 24 ? 15.625 37.438 -9.789 1 41.06 24 LYS B N 1
ATOM 1512 C CA . LYS B 1 24 ? 16.281 38.562 -10.445 1 41.06 24 LYS B CA 1
ATOM 1513 C C . LYS B 1 24 ? 17.453 39.062 -9.602 1 41.06 24 LYS B C 1
ATOM 1515 O O . LYS B 1 24 ? 17.375 39.062 -8.375 1 41.06 24 LYS B O 1
ATOM 1520 N N . GLY B 1 25 ? 18.594 39.375 -10.062 1 43.94 25 GLY B N 1
ATOM 1521 C CA . GLY B 1 25 ? 19.875 39.969 -9.75 1 43.94 25 GLY B CA 1
ATOM 1522 C C . GLY B 1 25 ? 19.781 41.125 -8.758 1 43.94 25 GLY B C 1
ATOM 1523 O O . GLY B 1 25 ? 20.688 41.969 -8.688 1 43.94 25 GLY B O 1
ATOM 1524 N N . GLY B 1 26 ? 18.594 41.469 -8.164 1 48.53 26 GLY B N 1
ATOM 1525 C CA . GLY B 1 26 ? 18.844 42.656 -7.398 1 48.53 26 GLY B CA 1
ATOM 1526 C C . GLY B 1 26 ? 19.828 42.469 -6.254 1 48.53 26 GLY B C 1
ATOM 1527 O O . GLY B 1 26 ? 20.297 41.344 -6.027 1 48.53 26 GLY B O 1
ATOM 1528 N N . ASN B 1 27 ? 20.188 43.375 -5.309 1 51.75 27 ASN B N 1
ATOM 1529 C CA . ASN B 1 27 ? 21.094 43.312 -4.168 1 51.75 27 ASN B CA 1
ATOM 1530 C C . ASN B 1 27 ? 20.859 42.062 -3.338 1 51.75 27 ASN B C 1
ATOM 1532 O O . ASN B 1 27 ? 19.719 41.688 -3.078 1 51.75 27 ASN B O 1
ATOM 1536 N N . GLY B 1 28 ? 21.938 41.125 -3.297 1 54.75 28 GLY B N 1
ATOM 1537 C CA . GLY B 1 28 ? 22.125 39.75 -2.922 1 54.75 28 GLY B CA 1
ATOM 1538 C C . GLY B 1 28 ? 21.234 39.312 -1.759 1 54.75 28 GLY B C 1
ATOM 1539 O O . GLY B 1 28 ? 20.547 38.312 -1.837 1 54.75 28 GLY B O 1
ATOM 1540 N N . GLU B 1 29 ? 21.344 40.031 -0.644 1 57.97 29 GLU B N 1
ATOM 1541 C CA . GLU B 1 29 ? 20.703 39.594 0.592 1 57.97 29 GLU B CA 1
ATOM 1542 C C . GLU B 1 29 ? 19.203 39.906 0.551 1 57.97 29 GLU B C 1
ATOM 1544 O O . GLU B 1 29 ? 18.391 39.062 0.97 1 57.97 29 GLU B O 1
ATOM 1549 N N . ALA B 1 30 ? 18.875 41.094 0.187 1 60.22 30 ALA B N 1
ATOM 1550 C CA . ALA B 1 30 ? 17.469 41.5 0.108 1 60.22 30 ALA B CA 1
ATOM 1551 C C . ALA B 1 30 ? 16.688 40.625 -0.869 1 60.22 30 ALA B C 1
ATOM 1553 O O . ALA B 1 30 ? 15.523 40.312 -0.64 1 60.22 30 ALA B O 1
ATOM 1554 N N . SER B 1 31 ? 17.422 40.156 -1.871 1 62.59 31 SER B N 1
ATOM 1555 C CA . SER B 1 31 ? 16.812 39.312 -2.875 1 62.59 31 SER B CA 1
ATOM 1556 C C . SER B 1 31 ? 16.516 37.906 -2.314 1 62.59 31 SER B C 1
ATOM 1558 O O . SER B 1 31 ? 15.445 37.344 -2.564 1 62.59 31 SER B O 1
ATOM 1560 N N . TYR B 1 32 ? 17.438 37.594 -1.42 1 59.31 32 TYR B N 1
ATOM 1561 C CA . TYR B 1 32 ? 17.266 36.281 -0.807 1 59.31 32 TYR B CA 1
ATOM 1562 C C . TYR B 1 32 ? 16.078 36.281 0.151 1 59.31 32 TYR B C 1
ATOM 1564 O O . TYR B 1 32 ? 15.273 35.344 0.156 1 59.31 32 TYR B O 1
ATOM 1572 N N . VAL B 1 33 ? 16 37.344 0.961 1 62.97 33 VAL B N 1
ATOM 1573 C CA . VAL B 1 33 ? 14.922 37.438 1.928 1 62.97 33 VAL B CA 1
ATOM 1574 C C . VAL B 1 33 ? 13.586 37.594 1.194 1 62.97 33 VAL B C 1
ATOM 1576 O O . VAL B 1 33 ? 12.594 36.938 1.572 1 62.97 33 VAL B O 1
ATOM 1579 N N . LYS B 1 34 ? 13.523 38.344 0.191 1 63.66 34 LYS B N 1
ATOM 1580 C CA . LYS B 1 34 ? 12.312 38.5 -0.604 1 63.66 34 LYS B CA 1
ATOM 1581 C C . LYS B 1 34 ? 11.883 37.188 -1.257 1 63.66 34 LYS B C 1
ATOM 1583 O O . LYS B 1 34 ? 10.695 36.875 -1.308 1 63.66 34 LYS B O 1
ATOM 1588 N N . ASN B 1 35 ? 12.859 36.5 -1.721 1 64.69 35 ASN B N 1
ATOM 1589 C CA . ASN B 1 35 ? 12.555 35.219 -2.33 1 64.69 35 ASN B CA 1
ATOM 1590 C C . ASN B 1 35 ? 12.039 34.219 -1.3 1 64.69 35 ASN B C 1
ATOM 1592 O O . ASN B 1 35 ? 11.117 33.469 -1.583 1 64.69 35 ASN B O 1
ATOM 1596 N N . SER B 1 36 ? 12.617 34.375 -0.155 1 68.56 36 SER B N 1
ATOM 1597 C CA . SER B 1 36 ? 12.18 33.5 0.925 1 68.56 36 SER B CA 1
ATOM 1598 C C . SER B 1 36 ? 10.75 33.812 1.346 1 68.56 36 SER B C 1
ATOM 1600 O O . SER B 1 36 ? 9.945 32.906 1.58 1 68.56 36 SER B O 1
ATOM 1602 N N . GLN B 1 37 ? 10.508 35.062 1.405 1 66.38 37 GLN B N 1
ATOM 1603 C CA . GLN B 1 37 ? 9.164 35.469 1.781 1 66.38 37 GLN B CA 1
ATOM 1604 C C . GLN B 1 37 ? 8.148 35.094 0.708 1 66.38 37 GLN B C 1
ATOM 1606 O O . GLN B 1 37 ? 7.035 34.656 1.023 1 66.38 37 GLN B O 1
ATOM 1611 N N . ALA B 1 38 ? 8.484 35.25 -0.508 1 67.56 38 ALA B N 1
ATOM 1612 C CA . ALA B 1 38 ? 7.621 34.875 -1.623 1 67.56 38 ALA B CA 1
ATOM 1613 C C . ALA B 1 38 ? 7.344 33.375 -1.619 1 67.56 38 ALA B C 1
ATOM 1615 O O . ALA B 1 38 ? 6.219 32.938 -1.867 1 67.56 38 ALA B O 1
ATOM 1616 N N . GLN B 1 39 ? 8.312 32.625 -1.305 1 69.5 39 GLN B N 1
ATOM 1617 C CA . GLN B 1 39 ? 8.156 31.188 -1.221 1 69.5 39 GLN B CA 1
ATOM 1618 C C . GLN B 1 39 ? 7.23 30.797 -0.072 1 69.5 39 GLN B C 1
ATOM 1620 O O . GLN B 1 39 ? 6.391 29.906 -0.219 1 69.5 39 GLN B O 1
ATOM 1625 N N . ALA B 1 40 ? 7.438 31.516 0.971 1 71.38 40 ALA B N 1
ATOM 1626 C CA . ALA B 1 40 ? 6.586 31.266 2.129 1 71.38 40 ALA B CA 1
ATOM 1627 C C . ALA B 1 40 ? 5.133 31.609 1.833 1 71.38 40 ALA B C 1
ATOM 1629 O O . ALA B 1 40 ? 4.219 30.859 2.201 1 71.38 40 ALA B O 1
ATOM 1630 N N . ARG B 1 41 ? 4.91 32.719 1.232 1 72.62 41 ARG B N 1
ATOM 1631 C CA . ARG B 1 41 ? 3.555 33.125 0.869 1 72.62 41 ARG B CA 1
ATOM 1632 C C . ARG B 1 41 ? 2.932 32.125 -0.107 1 72.62 41 ARG B C 1
ATOM 1634 O O . ARG B 1 41 ? 1.755 31.781 0.018 1 72.62 41 ARG B O 1
ATOM 1641 N N . HIS B 1 42 ? 3.674 31.766 -1.014 1 72.5 42 HIS B N 1
ATOM 1642 C CA . HIS B 1 42 ? 3.205 30.781 -1.979 1 72.5 42 HIS B CA 1
ATOM 1643 C C . HIS B 1 42 ? 2.82 29.469 -1.29 1 72.5 42 HIS B C 1
ATOM 1645 O O . HIS B 1 42 ? 1.749 28.922 -1.55 1 72.5 42 HIS B O 1
ATOM 1651 N N . ALA B 1 43 ? 3.713 29.094 -0.432 1 75.31 43 ALA B N 1
ATOM 1652 C CA . ALA B 1 43 ? 3.443 27.875 0.326 1 75.31 43 ALA B CA 1
ATOM 1653 C C . ALA B 1 43 ? 2.156 28 1.136 1 75.31 43 ALA B C 1
ATOM 1655 O O . ALA B 1 43 ? 1.347 27.078 1.178 1 75.31 43 ALA B O 1
ATOM 1656 N N . ARG B 1 44 ? 1.97 29.109 1.701 1 78.19 44 ARG B N 1
ATOM 1657 C CA . ARG B 1 44 ? 0.771 29.359 2.498 1 78.19 44 ARG B CA 1
ATOM 1658 C C . ARG B 1 44 ? -0.478 29.344 1.624 1 78.19 44 ARG B C 1
ATOM 1660 O O . ARG B 1 44 ? -1.521 28.828 2.027 1 78.19 44 ARG B O 1
ATOM 1667 N N . SER B 1 45 ? -0.329 29.969 0.482 1 79.75 45 SER B N 1
ATOM 1668 C CA . SER B 1 45 ? -1.453 29.984 -0.448 1 79.75 45 SER B CA 1
ATOM 1669 C C . SER B 1 45 ? -1.846 28.578 -0.88 1 79.75 45 SER B C 1
ATOM 1671 O O . SER B 1 45 ? -3.033 28.25 -0.933 1 79.75 45 SER B O 1
ATOM 1673 N N . ILE B 1 46 ? -0.92 27.797 -1.102 1 82 46 ILE B N 1
ATOM 1674 C CA . ILE B 1 46 ? -1.17 26.422 -1.525 1 82 46 ILE B CA 1
ATOM 1675 C C . ILE B 1 46 ? -1.871 25.656 -0.406 1 82 46 ILE B C 1
ATOM 1677 O O . ILE B 1 46 ? -2.811 24.906 -0.658 1 82 46 ILE B O 1
ATOM 1681 N N . LEU B 1 47 ? -1.465 25.875 0.752 1 88.12 47 LEU B N 1
ATOM 1682 C CA . LEU B 1 47 ? -2.062 25.188 1.894 1 88.12 47 LEU B CA 1
ATOM 1683 C C . LEU B 1 47 ? -3.518 25.609 2.076 1 88.12 47 LEU B C 1
ATOM 1685 O O . LEU B 1 47 ? -4.375 24.781 2.375 1 88.12 47 LEU B O 1
ATOM 1689 N N . HIS B 1 48 ? -3.76 26.875 1.889 1 88.31 48 HIS B N 1
ATOM 1690 C CA . HIS B 1 48 ? -5.125 27.375 2.018 1 88.31 48 HIS B CA 1
ATOM 1691 C C . HIS B 1 48 ? -6.035 26.75 0.959 1 88.31 48 HIS B C 1
ATOM 1693 O O . HIS B 1 48 ? -7.164 26.359 1.258 1 88.31 48 HIS B O 1
ATOM 1699 N N . LEU B 1 49 ? -5.527 26.703 -0.214 1 88.62 49 LEU B N 1
ATOM 1700 C CA . LEU B 1 49 ? -6.285 26.094 -1.304 1 88.62 49 LEU B CA 1
ATOM 1701 C C . LEU B 1 49 ? -6.531 24.609 -1.038 1 88.62 49 LEU B C 1
ATOM 1703 O O . LEU B 1 49 ? -7.629 24.109 -1.278 1 88.62 49 LEU B O 1
ATOM 1707 N N . LEU B 1 50 ? -5.508 23.969 -0.576 1 90.31 50 LEU B N 1
ATOM 1708 C CA . LEU B 1 50 ? -5.645 22.547 -0.234 1 90.31 50 LEU B CA 1
ATOM 1709 C C . LEU B 1 50 ? -6.699 22.344 0.848 1 90.31 50 LEU B C 1
ATOM 1711 O O . LEU B 1 50 ? -7.574 21.5 0.717 1 90.31 50 LEU B O 1
ATOM 1715 N N . GLU B 1 51 ? -6.652 23.125 1.857 1 91.19 51 GLU B N 1
ATOM 1716 C CA . GLU B 1 51 ? -7.605 23 2.953 1 91.19 51 GLU B CA 1
ATOM 1717 C C . GLU B 1 51 ? -9.031 23.25 2.473 1 91.19 51 GLU B C 1
ATOM 1719 O O . GLU B 1 51 ? -9.961 22.547 2.873 1 91.19 51 GLU B O 1
ATOM 1724 N N . ALA B 1 52 ? -9.188 24.234 1.663 1 91.38 52 ALA B N 1
ATOM 1725 C CA . ALA B 1 52 ? -10.508 24.516 1.107 1 91.38 52 ALA B CA 1
ATOM 1726 C C . ALA B 1 52 ? -11.031 23.328 0.311 1 91.38 52 ALA B C 1
ATOM 1728 O O . ALA B 1 52 ? -12.219 22.984 0.392 1 91.38 52 ALA B O 1
ATOM 1729 N N . THR B 1 53 ? -10.203 22.75 -0.467 1 93.12 53 THR B N 1
ATOM 1730 C CA . THR B 1 53 ? -10.562 21.562 -1.232 1 93.12 53 THR B CA 1
ATOM 1731 C C . THR B 1 53 ? -10.961 20.422 -0.302 1 93.12 53 THR B C 1
ATOM 1733 O O . THR B 1 53 ? -11.945 19.734 -0.548 1 93.12 53 THR B O 1
ATOM 1736 N N . LEU B 1 54 ? -10.211 20.266 0.736 1 95.31 54 LEU B N 1
ATOM 1737 C CA . LEU B 1 54 ? -10.453 19.188 1.691 1 95.31 54 LEU B CA 1
ATOM 1738 C C . LEU B 1 54 ? -11.773 19.406 2.424 1 95.31 54 LEU B C 1
ATOM 1740 O O . LEU B 1 54 ? -12.438 18.438 2.805 1 95.31 54 LEU B O 1
ATOM 1744 N N . ASP B 1 55 ? -12.133 20.625 2.623 1 94.94 55 ASP B N 1
ATOM 1745 C CA . ASP B 1 55 ? -13.406 20.938 3.268 1 94.94 55 ASP B CA 1
ATOM 1746 C C . ASP B 1 55 ? -14.586 20.391 2.461 1 94.94 55 ASP B C 1
ATOM 1748 O O . ASP B 1 55 ? -15.648 20.125 3.018 1 94.94 55 ASP B O 1
ATOM 1752 N N . ALA B 1 56 ? -14.328 20.219 1.218 1 94.06 56 ALA B N 1
ATOM 1753 C CA . ALA B 1 56 ? -15.414 19.812 0.331 1 94.06 56 ALA B CA 1
ATOM 1754 C C . ALA B 1 56 ? -15.445 18.281 0.168 1 94.06 56 ALA B C 1
ATOM 1756 O O . ALA B 1 56 ? -16.391 17.734 -0.405 1 94.06 56 ALA B O 1
ATOM 1757 N N . VAL B 1 57 ? -14.484 17.562 0.599 1 94.19 57 VAL B N 1
ATOM 1758 C CA . VAL B 1 57 ? -14.406 16.125 0.458 1 94.19 57 VAL B CA 1
ATOM 1759 C C . VAL B 1 57 ? -15.492 15.453 1.302 1 94.19 57 VAL B C 1
ATOM 1761 O O . VAL B 1 57 ? -15.625 15.75 2.492 1 94.19 57 VAL B O 1
ATOM 1764 N N . PRO B 1 58 ? -16.25 14.586 0.655 1 92.62 58 PRO B N 1
ATOM 1765 C CA . PRO B 1 58 ? -17.219 13.836 1.467 1 92.62 58 PRO B CA 1
ATOM 1766 C C . PRO B 1 58 ? -16.531 12.938 2.504 1 92.62 58 PRO B C 1
ATOM 1768 O O . PRO B 1 58 ? -15.539 12.281 2.201 1 92.62 58 PRO B O 1
ATOM 1771 N N . LEU B 1 59 ? -17.109 12.961 3.68 1 93.44 59 LEU B N 1
ATOM 1772 C CA . LEU B 1 59 ? -16.594 12.094 4.738 1 93.44 59 LEU B CA 1
ATOM 1773 C C . LEU B 1 59 ? -17.391 10.789 4.797 1 93.44 59 LEU B C 1
ATOM 1775 O O . LEU B 1 59 ? -18.578 10.797 5.113 1 93.44 59 LEU B O 1
ATOM 1779 N N . PRO B 1 60 ? -16.656 9.711 4.418 1 90 60 PRO B N 1
ATOM 1780 C CA . PRO B 1 60 ? -17.375 8.438 4.52 1 90 60 PRO B CA 1
ATOM 1781 C C . PRO B 1 60 ? -17.984 8.211 5.895 1 90 60 PRO B C 1
ATOM 1783 O O . PRO B 1 60 ? -17.422 8.633 6.906 1 90 60 PRO B O 1
ATOM 1786 N N . GLU B 1 61 ? -19.172 7.551 5.762 1 84.06 61 GLU B N 1
ATOM 1787 C CA . GLU B 1 61 ? -19.844 7.18 7.004 1 84.06 61 GLU B CA 1
ATOM 1788 C C . GLU B 1 61 ? -19.375 5.816 7.5 1 84.06 61 GLU B C 1
ATOM 1790 O O . GLU B 1 61 ? -18.984 4.961 6.703 1 84.06 61 GLU B O 1
ATOM 1795 N N . GLY B 1 62 ? -19.328 5.602 8.711 1 74 62 GLY B N 1
ATOM 1796 C CA . GLY B 1 62 ? -18.969 4.312 9.289 1 74 62 GLY B CA 1
ATOM 1797 C C . GLY B 1 62 ? -17.484 4.133 9.484 1 74 62 GLY B C 1
ATOM 1798 O O . GLY B 1 62 ? -16.688 4.906 8.953 1 74 62 GLY B O 1
ATOM 1799 N N . ASP B 1 63 ? -17.047 3.258 10.32 1 67.69 63 ASP B N 1
ATOM 1800 C CA . ASP B 1 63 ? -15.648 3.027 10.688 1 67.69 63 ASP B CA 1
ATOM 1801 C C . ASP B 1 63 ? -15.125 1.737 10.062 1 67.69 63 ASP B C 1
ATOM 1803 O O . ASP B 1 63 ? -14.141 1.169 10.539 1 67.69 63 ASP B O 1
ATOM 1807 N N . GLU B 1 64 ? -15.75 1.386 8.891 1 76 64 GLU B N 1
ATOM 1808 C CA . GLU B 1 64 ? -15.406 0.055 8.398 1 76 64 GLU B CA 1
ATOM 1809 C C . GLU B 1 64 ? -14.117 0.084 7.586 1 76 64 GLU B C 1
ATOM 1811 O O . GLU B 1 64 ? -13.438 -0.936 7.449 1 76 64 GLU B O 1
ATOM 1816 N N . HIS B 1 65 ? -13.867 1.278 7.07 1 86.19 65 HIS B N 1
ATOM 1817 C CA . HIS B 1 65 ? -12.664 1.333 6.25 1 86.19 65 HIS B CA 1
ATOM 1818 C C . HIS B 1 65 ? -11.828 2.568 6.574 1 86.19 65 HIS B C 1
ATOM 1820 O O . HIS B 1 65 ? -12.359 3.576 7.043 1 86.19 65 HIS B O 1
ATOM 1826 N N . ALA B 1 66 ? -10.609 2.439 6.352 1 94.19 66 ALA B N 1
ATOM 1827 C CA . ALA B 1 66 ? -9.703 3.576 6.527 1 94.19 66 ALA B CA 1
ATOM 1828 C C . ALA B 1 66 ? -9.969 4.652 5.48 1 94.19 66 ALA B C 1
ATOM 1830 O O . ALA B 1 66 ? -10.406 4.352 4.367 1 94.19 66 ALA B O 1
ATOM 1831 N N . PHE B 1 67 ? -9.891 5.887 5.914 1 95.44 67 PHE B N 1
ATOM 1832 C CA . PHE B 1 67 ? -9.82 6.957 4.93 1 95.44 67 PHE B CA 1
ATOM 1833 C C . PHE B 1 67 ? -8.469 6.949 4.215 1 95.44 67 PHE B C 1
ATOM 1835 O O . PHE B 1 67 ? -7.426 7.105 4.848 1 95.44 67 PHE B O 1
ATOM 1842 N N . THR B 1 68 ? -8.492 6.766 2.881 1 96.94 68 THR B N 1
ATOM 1843 C CA . THR B 1 68 ? -7.262 6.539 2.127 1 96.94 68 THR B CA 1
ATOM 1844 C C . THR B 1 68 ? -6.922 7.75 1.266 1 96.94 68 THR B C 1
ATOM 1846 O O . THR B 1 68 ? -7.762 8.234 0.502 1 96.94 68 THR B O 1
ATOM 1849 N N . VAL B 1 69 ? -5.66 8.258 1.429 1 97.12 69 VAL B N 1
ATOM 1850 C CA . VAL B 1 69 ? -5.117 9.336 0.615 1 97.12 69 VAL B CA 1
ATOM 1851 C C . VAL B 1 69 ? -4.023 8.797 -0.302 1 97.12 69 VAL B C 1
ATOM 1853 O O . VAL B 1 69 ? -3.207 7.977 0.116 1 97.12 69 VAL B O 1
ATOM 1856 N N . ALA B 1 70 ? -3.988 9.211 -1.561 1 97.06 70 ALA B N 1
ATOM 1857 C CA . ALA B 1 70 ? -2.898 8.867 -2.469 1 97.06 70 ALA B CA 1
ATOM 1858 C C . ALA B 1 70 ? -2.195 10.125 -2.98 1 97.06 70 ALA B C 1
ATOM 1860 O O . ALA B 1 70 ? -2.834 11.016 -3.543 1 97.06 70 ALA B O 1
ATOM 1861 N N . ASP B 1 71 ? -0.898 10.188 -2.664 1 95.75 71 ASP B N 1
ATOM 1862 C CA . ASP B 1 71 ? -0.045 11.219 -3.238 1 95.75 71 ASP B CA 1
ATOM 1863 C C . ASP B 1 71 ? 0.581 10.75 -4.551 1 95.75 71 ASP B C 1
ATOM 1865 O O . ASP B 1 71 ? 1.484 9.906 -4.547 1 95.75 71 ASP B O 1
ATOM 1869 N N . LEU B 1 72 ? 0.145 11.289 -5.684 1 94.38 72 LEU B N 1
ATOM 1870 C CA . LEU B 1 72 ? 0.643 10.906 -7 1 94.38 72 LEU B CA 1
ATOM 1871 C C . LEU B 1 72 ? 1.819 11.781 -7.418 1 94.38 72 LEU B C 1
ATOM 1873 O O . LEU B 1 72 ? 1.712 13.008 -7.422 1 94.38 72 LEU B O 1
ATOM 1877 N N . GLY B 1 73 ? 2.869 11.133 -7.895 1 93.12 73 GLY B N 1
ATOM 1878 C CA . GLY B 1 73 ? 4.094 11.875 -8.141 1 93.12 73 GLY B CA 1
ATOM 1879 C C . GLY B 1 73 ? 4.727 12.422 -6.875 1 93.12 73 GLY B C 1
ATOM 1880 O O . GLY B 1 73 ? 5.059 13.609 -6.805 1 93.12 73 GLY B O 1
ATOM 1881 N N . CYS B 1 74 ? 4.93 11.539 -5.914 1 92.75 74 CYS B N 1
ATOM 1882 C CA . CYS B 1 74 ? 5.242 11.977 -4.559 1 92.75 74 CYS B CA 1
ATOM 1883 C C . CYS B 1 74 ? 6.707 12.383 -4.441 1 92.75 74 CYS B C 1
ATOM 1885 O O . CYS B 1 74 ? 7.098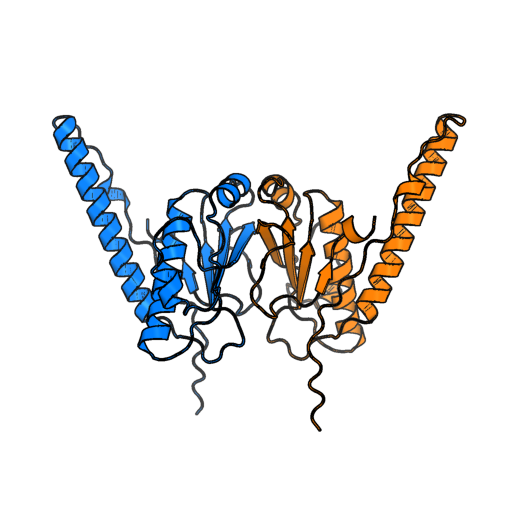 13.047 -3.477 1 92.75 74 CYS B O 1
ATOM 1887 N N . SER B 1 75 ? 7.531 12.008 -5.348 1 92.69 75 SER B N 1
ATOM 1888 C CA . SER B 1 75 ? 8.969 12.18 -5.164 1 92.69 75 SER B CA 1
ATOM 1889 C C . SER B 1 75 ? 9.43 11.602 -3.828 1 92.69 75 SER B C 1
ATOM 1891 O O . SER B 1 75 ? 8.961 10.547 -3.404 1 92.69 75 SER B O 1
ATOM 1893 N N . CYS B 1 76 ? 10.57 11.922 -3.16 1 89.94 76 CYS B N 1
ATOM 1894 C CA . CYS B 1 76 ? 11.023 11.273 -1.938 1 89.94 76 CYS B CA 1
ATOM 1895 C C . CYS B 1 76 ? 11.492 12.297 -0.914 1 89.94 76 CYS B C 1
ATOM 1897 O O . CYS B 1 76 ? 12.25 11.969 0 1 89.94 76 CYS B O 1
ATOM 1899 N N . GLY B 1 77 ? 10.883 13.445 -0.752 1 88.31 77 GLY B N 1
ATOM 1900 C CA . GLY B 1 77 ? 11.336 14.469 0.175 1 88.31 77 GLY B CA 1
ATOM 1901 C C . GLY B 1 77 ? 10.359 14.734 1.304 1 88.31 77 GLY B C 1
ATOM 1902 O O . GLY B 1 77 ? 9.242 14.203 1.302 1 88.31 77 GLY B O 1
ATOM 1903 N N . ASN B 1 78 ? 10.836 15.547 2.258 1 89.12 78 ASN B N 1
ATOM 1904 C CA . ASN B 1 78 ? 10.031 15.891 3.43 1 89.12 78 ASN B CA 1
ATOM 1905 C C . ASN B 1 78 ? 8.75 16.625 3.039 1 89.12 78 ASN B C 1
ATOM 1907 O O . ASN B 1 78 ? 7.75 16.547 3.752 1 89.12 78 ASN B O 1
ATOM 1911 N N . ASN B 1 79 ? 8.812 17.266 1.937 1 85.81 79 ASN B N 1
ATOM 1912 C CA . ASN B 1 79 ? 7.648 18.031 1.491 1 85.81 79 ASN B CA 1
ATOM 1913 C C . ASN B 1 79 ? 6.441 17.125 1.26 1 85.81 79 ASN B C 1
ATOM 1915 O O . ASN B 1 79 ? 5.316 17.469 1.618 1 85.81 79 ASN B O 1
ATOM 1919 N N . THR B 1 80 ? 6.688 16.016 0.592 1 90.81 80 THR B N 1
ATOM 1920 C CA . THR B 1 80 ? 5.586 15.094 0.337 1 90.81 80 THR B CA 1
ATOM 1921 C C . THR B 1 80 ? 4.996 14.57 1.646 1 90.81 80 THR B C 1
ATOM 1923 O O . THR B 1 80 ? 3.777 14.492 1.798 1 90.81 80 THR B O 1
ATOM 1926 N N . LEU B 1 81 ? 5.836 14.227 2.611 1 93.25 81 LEU B N 1
ATOM 1927 C CA . LEU B 1 81 ? 5.367 13.742 3.904 1 93.25 81 LEU B CA 1
ATOM 1928 C C . LEU B 1 81 ? 4.582 14.82 4.637 1 93.25 81 LEU B C 1
ATOM 1930 O O . LEU B 1 81 ? 3.547 14.539 5.246 1 93.25 81 LEU B O 1
ATOM 1934 N N . PHE B 1 82 ? 5.07 16.031 4.57 1 90.12 82 PHE B N 1
ATOM 1935 C CA . PHE B 1 82 ? 4.398 17.172 5.199 1 90.12 82 PHE B CA 1
ATOM 1936 C C . PHE B 1 82 ? 3 17.359 4.625 1 90.12 82 PHE B C 1
ATOM 1938 O O . PHE B 1 82 ? 2.035 17.531 5.375 1 90.12 82 PHE B O 1
ATOM 1945 N N . MET B 1 83 ? 2.859 17.328 3.322 1 91.44 83 MET B N 1
ATOM 1946 C CA . MET B 1 83 ? 1.572 17.547 2.672 1 91.44 83 MET B CA 1
ATOM 1947 C C . MET B 1 83 ? 0.568 16.469 3.057 1 91.44 83 MET B C 1
ATOM 1949 O O . MET B 1 83 ? -0.595 16.766 3.338 1 91.44 83 MET B O 1
ATOM 1953 N N . VAL B 1 84 ? 0.993 15.242 3.039 1 95.38 84 VAL B N 1
ATOM 1954 C CA . VAL B 1 84 ? 0.102 14.148 3.414 1 95.38 84 VAL B CA 1
ATOM 1955 C C . VAL B 1 84 ? -0.317 14.305 4.875 1 95.38 84 VAL B C 1
ATOM 1957 O O . VAL B 1 84 ? -1.477 14.062 5.223 1 95.38 84 VAL B O 1
ATOM 1960 N N . ASP B 1 85 ? 0.586 14.703 5.723 1 93.62 85 ASP B N 1
ATOM 1961 C CA . ASP B 1 85 ? 0.268 14.961 7.125 1 93.62 85 ASP B CA 1
ATOM 1962 C C . ASP B 1 85 ? -0.817 16.031 7.258 1 93.62 85 ASP B C 1
ATOM 1964 O O . ASP B 1 85 ? -1.771 15.852 8.016 1 93.62 85 ASP B O 1
ATOM 1968 N N . VAL B 1 86 ? -0.653 17.109 6.562 1 91.94 86 VAL B N 1
ATOM 1969 C CA . VAL B 1 86 ? -1.626 18.188 6.578 1 91.94 86 VAL B CA 1
ATOM 1970 C C . VAL B 1 86 ? -2.998 17.672 6.16 1 91.94 86 VAL B C 1
ATOM 1972 O O . VAL B 1 86 ? -4.008 17.969 6.801 1 91.94 86 VAL B O 1
ATOM 1975 N N . ILE B 1 87 ? -3.033 16.938 5.086 1 94.94 87 ILE B N 1
ATOM 1976 C CA . ILE B 1 87 ? -4.281 16.391 4.559 1 94.94 87 ILE B CA 1
ATOM 1977 C C . ILE B 1 87 ? -4.957 15.523 5.613 1 94.94 87 ILE B C 1
ATOM 1979 O O . ILE B 1 87 ? -6.137 15.711 5.918 1 94.94 87 ILE B O 1
ATOM 1983 N N . VAL B 1 88 ? -4.219 14.578 6.172 1 95.88 88 VAL B N 1
ATOM 1984 C CA . VAL B 1 88 ? -4.758 13.617 7.121 1 95.88 88 VAL B CA 1
ATOM 1985 C C . VAL B 1 88 ? -5.262 14.344 8.367 1 95.88 88 VAL B C 1
ATOM 1987 O O . VAL B 1 88 ? -6.375 14.094 8.836 1 95.88 88 VAL B O 1
ATOM 1990 N N . ARG B 1 89 ? -4.52 15.242 8.836 1 93.44 89 ARG B N 1
ATOM 1991 C CA . ARG B 1 89 ? -4.895 15.961 10.047 1 93.44 89 ARG B CA 1
ATOM 1992 C C . ARG B 1 89 ? -6.121 16.828 9.812 1 93.44 89 ARG B C 1
ATOM 1994 O O . ARG B 1 89 ? -6.977 16.969 10.688 1 93.44 89 ARG B O 1
ATOM 2001 N N . HIS B 1 90 ? -6.125 17.453 8.703 1 94.44 90 HIS B N 1
ATOM 2002 C CA . HIS B 1 90 ? -7.289 18.266 8.383 1 94.44 90 HIS B CA 1
ATOM 2003 C C . HIS B 1 90 ? -8.555 17.422 8.344 1 94.44 90 HIS B C 1
ATOM 2005 O O . HIS B 1 90 ? -9.586 17.812 8.898 1 94.44 90 HIS B O 1
ATOM 2011 N N . ILE B 1 91 ? -8.523 16.312 7.629 1 95.75 91 ILE B N 1
ATOM 2012 C CA . ILE B 1 91 ? -9.68 15.422 7.531 1 95.75 91 ILE B CA 1
ATOM 2013 C C . ILE B 1 91 ? -10.047 14.914 8.922 1 95.75 91 ILE B C 1
ATOM 2015 O O . ILE B 1 91 ? -11.234 14.836 9.266 1 95.75 91 ILE B O 1
ATOM 2019 N N . ALA B 1 92 ? -9.062 14.5 9.719 1 93.62 92 ALA B N 1
ATOM 2020 C CA . ALA B 1 92 ? -9.312 14.047 11.086 1 93.62 92 ALA B CA 1
ATOM 2021 C C . ALA B 1 92 ? -10.062 15.109 11.883 1 93.62 92 ALA B C 1
ATOM 2023 O O . ALA B 1 92 ? -11.008 14.797 12.609 1 93.62 92 ALA B O 1
ATOM 2024 N N . LYS B 1 93 ? -9.602 16.312 11.75 1 93.25 93 LYS B N 1
ATOM 2025 C CA . LYS B 1 93 ? -10.227 17.438 12.438 1 93.25 93 LYS B CA 1
ATOM 2026 C C . LYS B 1 93 ? -11.688 17.609 12.016 1 93.25 93 LYS B C 1
ATOM 2028 O O . LYS B 1 93 ? -12.547 17.906 12.844 1 93.25 93 LYS B O 1
ATOM 2033 N N . ARG B 1 94 ? -11.938 17.438 10.789 1 94.62 94 ARG B N 1
ATOM 2034 C CA . ARG B 1 94 ? -13.312 17.547 10.297 1 94.62 94 ARG B CA 1
ATOM 2035 C C . ARG B 1 94 ? -14.211 16.5 10.938 1 94.62 94 ARG B C 1
ATOM 2037 O O . ARG B 1 94 ? -15.367 16.781 11.273 1 94.62 94 ARG B O 1
ATOM 2044 N N . TYR B 1 95 ? -13.719 15.297 11.016 1 93.31 95 TYR B N 1
ATOM 2045 C CA . TYR B 1 95 ? -14.492 14.281 11.711 1 93.31 95 TYR B CA 1
ATOM 2046 C C . TYR B 1 95 ? -14.797 14.711 13.141 1 93.31 95 TYR B C 1
ATOM 2048 O O . TYR B 1 95 ? -15.945 14.625 13.594 1 93.31 95 TYR B O 1
ATOM 2056 N N . GLU B 1 96 ? -13.844 15.188 13.82 1 90.69 96 GLU B N 1
ATOM 2057 C CA . GLU B 1 96 ? -13.992 15.625 15.211 1 90.69 96 GLU B CA 1
ATOM 2058 C C . GLU B 1 96 ? -15.031 16.734 15.328 1 90.69 96 GLU B C 1
ATOM 2060 O O . GLU B 1 96 ? -15.891 16.703 16.219 1 90.69 96 GLU B O 1
ATOM 2065 N N . LEU B 1 97 ? -14.906 17.672 14.461 1 92.94 97 LEU B N 1
ATOM 2066 C CA . LEU B 1 97 ? -15.812 18.828 14.477 1 92.94 97 LEU B CA 1
ATOM 2067 C C . LEU B 1 97 ? -17.25 18.375 14.203 1 92.94 97 LEU B C 1
ATOM 2069 O O . LEU B 1 97 ? -18.203 19.016 14.672 1 92.94 97 LEU B O 1
ATOM 2073 N N . SER B 1 98 ? -17.375 17.328 13.539 1 92.56 98 SER B N 1
ATOM 2074 C CA . SER B 1 98 ? -18.703 16.812 13.219 1 92.56 98 SER B CA 1
ATOM 2075 C C . SER B 1 98 ? -19.203 15.867 14.305 1 92.56 98 SER B C 1
ATOM 2077 O O . SER B 1 98 ? -20.266 15.266 14.164 1 92.56 98 SER B O 1
ATOM 2079 N N . GLY B 1 99 ? -18.438 15.617 15.336 1 90.56 99 GLY B N 1
ATOM 2080 C CA . GLY B 1 99 ? -18.828 14.75 16.438 1 90.56 99 GLY B CA 1
ATOM 2081 C C . GLY B 1 99 ? -18.672 13.273 16.109 1 90.56 99 GLY B C 1
ATOM 2082 O O . GLY B 1 99 ? -19.281 12.422 16.766 1 90.56 99 GLY B O 1
ATOM 2083 N N . ARG B 1 100 ? -17.969 13.016 15.117 1 90.81 100 ARG B N 1
ATOM 2084 C CA . ARG B 1 100 ? -17.766 11.633 14.703 1 90.81 100 ARG B CA 1
ATOM 2085 C C . ARG B 1 100 ? -16.344 11.188 15.008 1 90.81 100 ARG B C 1
ATOM 2087 O O . ARG B 1 100 ? -15.414 12 15.016 1 90.81 100 ARG B O 1
ATOM 2094 N N . GLU B 1 101 ? -16.188 9.891 15.297 1 88.56 101 GLU B N 1
ATOM 2095 C CA . GLU B 1 101 ? -14.859 9.32 15.445 1 88.56 101 GLU B CA 1
ATOM 2096 C C . GLU B 1 101 ? -14.156 9.195 14.102 1 88.56 101 GLU B C 1
ATOM 2098 O O . GLU B 1 101 ? -14.742 8.703 13.133 1 88.56 101 GLU B O 1
ATOM 2103 N N . ALA B 1 102 ? -13 9.656 14.062 1 90 102 ALA B N 1
ATOM 2104 C CA . ALA B 1 102 ? -12.227 9.547 12.828 1 90 102 ALA B CA 1
ATOM 2105 C C . ALA B 1 102 ? -11.844 8.094 12.547 1 90 102 ALA B C 1
ATOM 2107 O O . ALA B 1 102 ? -11.539 7.34 13.477 1 90 102 ALA B O 1
ATOM 2108 N N . PRO B 1 103 ? -11.859 7.75 11.328 1 92.56 103 PRO B N 1
ATOM 2109 C CA . PRO B 1 103 ? -11.32 6.434 10.969 1 92.56 103 PRO B CA 1
ATOM 2110 C C . PRO B 1 103 ? -9.797 6.379 11.047 1 92.56 103 PRO B C 1
ATOM 2112 O O . PRO B 1 103 ? -9.148 7.402 11.281 1 92.56 103 PRO B O 1
ATOM 2115 N N . GLU B 1 104 ? -9.266 5.18 10.891 1 92.88 104 GLU B N 1
ATOM 2116 C CA . GLU B 1 104 ? -7.836 5.09 10.602 1 92.88 104 GLU B CA 1
ATOM 2117 C C . GLU B 1 104 ? -7.512 5.707 9.242 1 92.88 104 GLU B C 1
ATOM 2119 O O . GLU B 1 104 ? -8.391 5.836 8.383 1 92.88 104 GLU B O 1
ATOM 2124 N N . PHE B 1 105 ? -6.289 6.102 9.125 1 94.94 105 PHE B N 1
ATOM 2125 C CA . PHE B 1 105 ? -5.875 6.73 7.875 1 94.94 105 PHE B CA 1
ATOM 2126 C C . PHE B 1 105 ? -4.789 5.91 7.188 1 94.94 105 PHE B C 1
ATOM 2128 O O . PHE B 1 105 ? -3.898 5.375 7.852 1 94.94 105 PHE B O 1
ATOM 2135 N N . GLN B 1 106 ? -4.895 5.754 5.918 1 97.06 106 GLN B N 1
ATOM 2136 C CA . GLN B 1 106 ? -3.898 5.133 5.055 1 97.06 106 GLN B CA 1
ATOM 2137 C C . GLN B 1 106 ? -3.414 6.105 3.982 1 97.06 106 GLN B C 1
ATOM 2139 O O . GLN B 1 106 ? -4.219 6.801 3.361 1 97.06 106 GLN B O 1
ATOM 2144 N N . ALA B 1 107 ? -2.117 6.223 3.832 1 98 107 ALA B N 1
ATOM 2145 C CA . ALA B 1 107 ? -1.546 7.062 2.783 1 98 107 ALA B CA 1
ATOM 2146 C C . ALA B 1 107 ? -0.727 6.23 1.8 1 98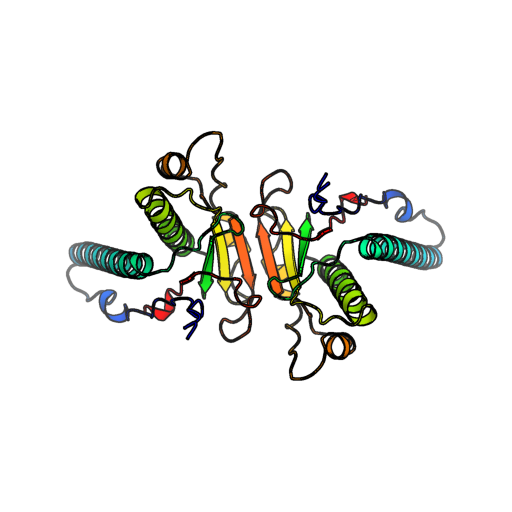 107 ALA B C 1
ATOM 2148 O O . ALA B 1 107 ? 0.171 5.488 2.201 1 98 107 ALA B O 1
ATOM 2149 N N . PHE B 1 108 ? -1.042 6.328 0.534 1 98.06 108 PHE B N 1
ATOM 2150 C CA . PHE B 1 108 ? -0.234 5.781 -0.549 1 98.06 108 PHE B CA 1
ATOM 2151 C C . PHE B 1 108 ? 0.651 6.859 -1.163 1 98.06 108 PHE B C 1
ATOM 2153 O O . PHE B 1 108 ? 0.16 7.914 -1.571 1 98.06 108 PHE B O 1
ATOM 2160 N N . PHE B 1 109 ? 1.94 6.602 -1.181 1 97.56 109 PHE B N 1
ATOM 2161 C CA . PHE B 1 109 ? 2.902 7.441 -1.888 1 97.56 109 PHE B CA 1
ATOM 2162 C C . PHE B 1 109 ? 3.295 6.809 -3.219 1 97.56 109 PHE B C 1
ATOM 2164 O O . PHE B 1 109 ? 4.012 5.805 -3.248 1 97.56 109 PHE B O 1
ATOM 2171 N N . SER B 1 110 ? 2.834 7.445 -4.281 1 97.19 110 SER B N 1
ATOM 2172 C CA . SER B 1 110 ? 3.033 6.82 -5.586 1 97.19 110 SER B CA 1
ATOM 2173 C C . SER B 1 110 ? 3.98 7.645 -6.453 1 97.19 110 SER B C 1
ATOM 2175 O O . SER B 1 110 ? 3.863 8.867 -6.52 1 97.19 110 SER B O 1
ATOM 2177 N N . ASP B 1 111 ? 4.855 6.945 -7.109 1 95.44 111 ASP B N 1
ATOM 2178 C CA . ASP B 1 111 ? 5.785 7.508 -8.086 1 95.44 111 ASP B CA 1
ATOM 2179 C C . ASP B 1 111 ? 6.336 6.422 -9.008 1 95.44 111 ASP B C 1
ATOM 2181 O O . ASP B 1 111 ? 6.023 5.242 -8.836 1 95.44 111 ASP B O 1
ATOM 2185 N N . LEU B 1 112 ? 7.098 6.867 -10.039 1 95.5 112 LEU B N 1
ATOM 2186 C CA . LEU B 1 112 ? 7.762 5.91 -10.914 1 95.5 112 LEU B CA 1
ATOM 2187 C C . LEU B 1 112 ? 8.688 4.996 -10.117 1 95.5 112 LEU B C 1
ATOM 2189 O O . LEU B 1 112 ? 9.242 5.41 -9.094 1 95.5 112 LEU B O 1
ATOM 2193 N N . PRO B 1 113 ? 8.883 3.725 -10.68 1 94.62 113 PRO B N 1
ATOM 2194 C CA . PRO B 1 113 ? 9.773 2.799 -9.984 1 94.62 113 PRO B CA 1
ATOM 2195 C C . PRO B 1 113 ? 11.188 3.355 -9.82 1 94.62 113 PRO B C 1
ATOM 2197 O O . PRO B 1 113 ? 11.945 2.883 -8.969 1 94.62 113 PRO B O 1
ATOM 2200 N N . SER B 1 114 ? 11.555 4.359 -10.57 1 95.31 114 SER B N 1
ATOM 2201 C CA . SER B 1 114 ? 12.883 4.965 -10.516 1 95.31 114 SER B CA 1
ATOM 2202 C C . SER B 1 114 ? 13 5.926 -9.336 1 95.31 114 SER B C 1
ATOM 2204 O O . SER B 1 114 ? 14.094 6.375 -9 1 95.31 114 SER B O 1
ATOM 2206 N N . ASN B 1 115 ? 11.898 6.297 -8.75 1 95.12 115 ASN B N 1
ATOM 2207 C CA . ASN B 1 115 ? 11.938 7.109 -7.539 1 95.12 115 ASN B CA 1
ATOM 2208 C C . ASN B 1 115 ? 12.734 6.43 -6.434 1 95.12 115 ASN B C 1
ATOM 2210 O O . ASN B 1 115 ? 12.883 5.203 -6.434 1 95.12 115 ASN B O 1
ATOM 2214 N N . ASP B 1 116 ? 13.289 7.195 -5.5 1 97.69 116 ASP B N 1
ATOM 2215 C CA . ASP B 1 116 ? 14.008 6.641 -4.355 1 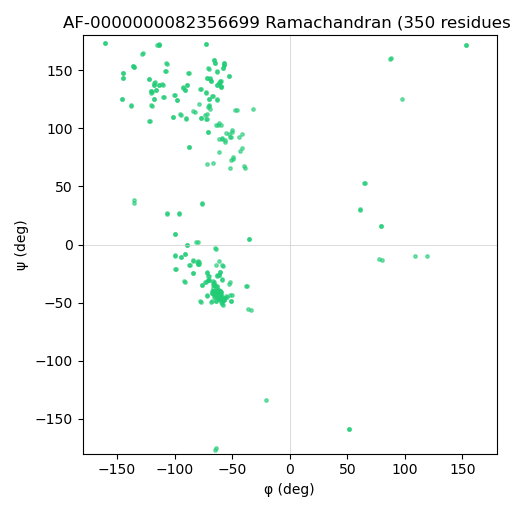97.69 116 ASP B CA 1
ATOM 2216 C C . ASP B 1 116 ? 13.055 6.355 -3.197 1 97.69 116 ASP B C 1
ATOM 2218 O O . ASP B 1 116 ? 12.992 7.121 -2.234 1 97.69 116 ASP B O 1
ATOM 2222 N N . PHE B 1 117 ? 12.414 5.234 -3.199 1 97.94 117 PHE B N 1
ATOM 2223 C CA . PHE B 1 117 ? 11.477 4.836 -2.154 1 97.94 117 PHE B CA 1
ATOM 2224 C C . PHE B 1 117 ? 12.219 4.508 -0.863 1 97.94 117 PHE B C 1
ATOM 2226 O O . PHE B 1 117 ? 11.664 4.645 0.229 1 97.94 117 PHE B O 1
ATOM 2233 N N . ASN B 1 118 ? 13.484 4.008 -0.984 1 98 118 ASN B N 1
ATOM 2234 C CA . ASN B 1 118 ? 14.281 3.773 0.216 1 98 118 ASN B CA 1
ATOM 2235 C C . ASN B 1 118 ? 14.43 5.047 1.045 1 98 118 ASN B C 1
ATOM 2237 O O . ASN B 1 118 ? 14.211 5.031 2.258 1 98 118 ASN B O 1
ATOM 2241 N N . LEU B 1 119 ? 14.758 6.117 0.322 1 97.69 119 LEU B N 1
ATOM 2242 C CA . LEU B 1 119 ? 14.883 7.395 1.01 1 97.69 119 LEU B CA 1
ATOM 2243 C C . LEU B 1 119 ? 13.547 7.836 1.599 1 97.69 119 LEU B C 1
ATOM 2245 O O . LEU B 1 119 ? 13.484 8.266 2.754 1 97.69 119 LEU B O 1
ATOM 2249 N N . LEU B 1 120 ? 12.539 7.777 0.801 1 97.31 120 LEU B N 1
ATOM 2250 C CA . LEU B 1 120 ? 11.203 8.141 1.272 1 97.31 120 LEU B CA 1
ATOM 2251 C C . LEU B 1 120 ? 10.867 7.41 2.564 1 97.31 120 LEU B C 1
ATOM 2253 O O . LEU B 1 120 ? 10.422 8.023 3.535 1 97.31 120 LEU B O 1
ATOM 2257 N N . PHE B 1 121 ? 11.078 6.074 2.629 1 97.44 121 PHE B N 1
ATOM 2258 C CA . PHE B 1 121 ? 10.688 5.25 3.764 1 97.44 121 PHE B CA 1
ATOM 2259 C C . PHE B 1 121 ? 11.562 5.539 4.973 1 97.44 121 PHE B C 1
ATOM 2261 O O . PHE B 1 121 ? 11.117 5.43 6.117 1 97.44 121 PHE B O 1
ATOM 2268 N N . GLN B 1 122 ? 12.758 5.91 4.727 1 95.81 122 GLN B N 1
ATOM 2269 C CA . GLN B 1 122 ? 13.656 6.273 5.82 1 95.81 122 GLN B CA 1
ATOM 2270 C C . GLN B 1 122 ? 13.242 7.602 6.445 1 95.81 122 GLN B C 1
ATOM 2272 O O . GLN B 1 122 ? 13.492 7.84 7.629 1 95.81 122 GLN B O 1
ATOM 2277 N N . LEU B 1 123 ? 12.602 8.453 5.695 1 95.06 123 LEU B N 1
ATOM 2278 C CA . LEU B 1 123 ? 12.188 9.773 6.172 1 95.06 123 LEU B CA 1
ATOM 2279 C C . LEU B 1 123 ? 10.867 9.688 6.922 1 95.06 123 LEU B C 1
ATOM 2281 O O . LEU B 1 123 ? 10.492 10.625 7.633 1 95.06 123 LEU B O 1
ATOM 2285 N N . LEU B 1 124 ? 10.156 8.602 6.816 1 95.44 124 LEU B N 1
ATOM 2286 C CA . LEU B 1 124 ? 8.844 8.461 7.438 1 95.44 124 LEU B CA 1
ATOM 2287 C C . LEU B 1 124 ? 8.953 8.547 8.953 1 95.44 124 LEU B C 1
ATOM 2289 O O . LEU B 1 124 ? 9.703 7.793 9.578 1 95.44 124 LEU B O 1
ATOM 2293 N N . PRO B 1 125 ? 8.172 9.492 9.547 1 92.56 125 PRO B N 1
ATOM 2294 C CA . PRO B 1 125 ? 8.117 9.461 11.008 1 92.56 125 PRO B CA 1
ATOM 2295 C C . PRO B 1 125 ? 7.445 8.203 11.547 1 92.56 125 PRO B C 1
ATOM 2297 O O . PRO B 1 125 ? 6.734 7.512 10.812 1 92.56 125 PRO B O 1
ATOM 2300 N N . PRO B 1 126 ? 7.734 7.859 12.867 1 90.44 126 PRO B N 1
ATOM 2301 C CA . PRO B 1 126 ? 7.043 6.711 13.453 1 90.44 126 PRO B CA 1
ATOM 2302 C C . PRO B 1 126 ? 5.531 6.914 13.539 1 90.44 126 PRO B C 1
ATOM 2304 O O . PRO B 1 126 ? 5.059 8.055 13.609 1 90.44 126 PRO B O 1
ATOM 2307 N N . LEU B 1 127 ? 4.793 5.785 13.43 1 90.69 127 LEU B N 1
ATOM 2308 C CA . LEU B 1 127 ? 3.342 5.805 13.57 1 90.69 127 LEU B CA 1
ATOM 2309 C C . LEU B 1 127 ? 2.941 6.301 14.961 1 90.69 127 LEU B C 1
ATOM 2311 O O . LEU B 1 127 ? 3.555 5.922 15.961 1 90.69 127 LEU B O 1
ATOM 2315 N N . THR B 1 128 ? 1.921 7.105 14.938 1 85.25 128 THR B N 1
ATOM 2316 C CA . THR B 1 128 ? 1.411 7.613 16.203 1 85.25 128 THR B CA 1
ATOM 2317 C C . THR B 1 128 ? 0.731 6.5 17 1 85.25 128 THR B C 1
ATOM 2319 O O . THR B 1 128 ? -0.055 5.727 16.438 1 85.25 128 THR B O 1
ATOM 2322 N N . SER B 1 129 ? 1.157 6.25 18.281 1 72.94 129 SER B N 1
ATOM 2323 C CA . SER B 1 129 ? 0.499 5.297 19.172 1 72.94 129 SER B CA 1
ATOM 2324 C C . SER B 1 129 ? -0.789 5.875 19.75 1 72.94 129 SER B C 1
ATOM 2326 O O . SER B 1 129 ? -0.826 7.035 20.156 1 72.94 129 SER B O 1
ATOM 2328 N N . PHE B 1 130 ? -1.913 5.375 19.312 1 60.28 130 PHE B N 1
ATOM 2329 C CA . PHE B 1 130 ? -3.176 5.879 19.828 1 60.28 130 PHE B CA 1
ATOM 2330 C C . PHE B 1 130 ? -3.438 5.328 21.234 1 60.28 130 PHE B C 1
ATOM 2332 O O . PHE B 1 130 ? -4.082 4.293 21.391 1 60.28 130 PHE B O 1
ATOM 2339 N N . GLU B 1 131 ? -2.393 5.156 22.031 1 52.22 131 GLU B N 1
ATOM 2340 C CA . GLU B 1 131 ? -2.646 4.695 23.406 1 52.22 131 GLU B CA 1
ATOM 2341 C C . GLU B 1 131 ? -3.691 5.5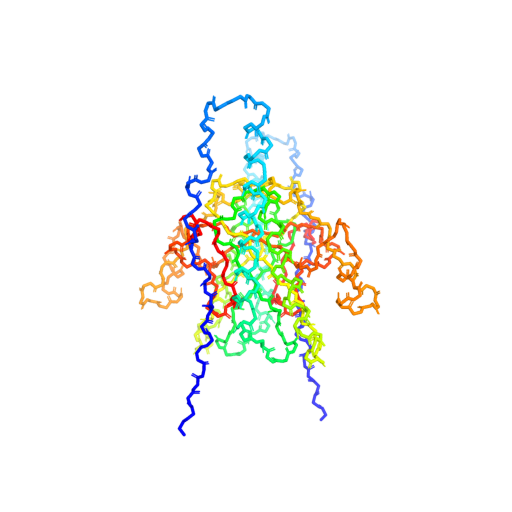62 24.094 1 52.22 131 GLU B C 1
ATOM 2343 O O . GLU B 1 131 ? -3.361 6.613 24.656 1 52.22 131 GLU B O 1
ATOM 2348 N N . GLY B 1 132 ? -4.934 5.262 24.078 1 51.5 132 GLY B N 1
ATOM 2349 C CA . GLY B 1 132 ? -6.047 5.703 24.906 1 51.5 132 GLY B CA 1
ATOM 2350 C C . GLY B 1 132 ? -6.594 7.055 24.5 1 51.5 132 GLY B C 1
ATOM 2351 O O . GLY B 1 132 ? -7.562 7.543 25.078 1 51.5 132 GLY B O 1
ATOM 2352 N N . GLY B 1 133 ? -5.973 7.84 23.703 1 52.94 133 GLY B N 1
ATOM 2353 C CA . GLY B 1 133 ? -6.531 9.148 23.391 1 52.94 133 GLY B CA 1
ATOM 2354 C C . GLY B 1 133 ? -7.098 9.25 21.984 1 52.94 133 GLY B C 1
ATOM 2355 O O . GLY B 1 133 ? -6.98 8.305 21.203 1 52.94 133 GLY B O 1
ATOM 2356 N N . SER B 1 134 ? -8.062 10.219 21.812 1 55.66 134 SER B N 1
ATOM 2357 C CA . SER B 1 134 ? -8.68 10.508 20.516 1 55.66 134 SER B CA 1
ATOM 2358 C C . SER B 1 134 ? -7.637 10.945 19.484 1 55.66 134 SER B C 1
ATOM 2360 O O . SER B 1 134 ? -6.574 11.453 19.859 1 55.66 134 SER B O 1
ATOM 2362 N N . LEU B 1 135 ? -7.832 10.453 18.203 1 58.06 135 LEU B N 1
ATOM 2363 C CA . LEU B 1 135 ? -6.965 10.93 17.125 1 58.06 135 LEU B CA 1
ATOM 2364 C C . LEU B 1 135 ? -6.656 12.414 17.297 1 58.06 135 LEU B C 1
ATOM 2366 O O . LEU B 1 135 ? -5.516 12.836 17.094 1 58.06 135 LEU B O 1
ATOM 2370 N N . GLY B 1 136 ? -7.672 13.094 17.781 1 55.94 136 GLY B N 1
ATOM 2371 C CA . GLY B 1 136 ? -7.488 14.523 17.984 1 55.94 136 GLY B CA 1
ATOM 2372 C C . GLY B 1 136 ? -6.402 14.836 19 1 55.94 136 GLY B C 1
ATOM 2373 O O . GLY B 1 136 ? -5.578 15.727 18.781 1 55.94 136 GLY B O 1
ATOM 2374 N N . GLN B 1 137 ? -6.457 14.141 20.094 1 55.38 137 GLN B N 1
ATOM 2375 C CA . GLN B 1 137 ? -5.465 14.359 21.141 1 55.38 137 GLN B CA 1
ATOM 2376 C C . GLN B 1 137 ? -4.066 13.969 20.672 1 55.38 137 GLN B C 1
ATOM 2378 O O . GLN B 1 137 ? -3.084 14.625 21.016 1 55.38 137 GLN B O 1
ATOM 2383 N N . CYS B 1 138 ? -4.113 12.938 19.859 1 53.94 138 CYS B N 1
ATOM 2384 C CA . CYS B 1 138 ? -2.838 12.445 19.359 1 53.94 138 CYS B CA 1
ATOM 2385 C C . CYS B 1 138 ? -2.299 13.375 18.266 1 53.94 138 CYS B C 1
ATOM 2387 O O . CYS B 1 138 ? -1.085 13.539 18.125 1 53.94 138 CYS B O 1
ATOM 2389 N N . LEU B 1 139 ? -3.295 13.844 17.578 1 55.94 139 LEU B N 1
ATOM 2390 C CA . LEU B 1 139 ? -2.898 14.758 16.531 1 55.94 139 LEU B CA 1
ATOM 2391 C C . LEU B 1 139 ? -2.285 16.031 17.109 1 55.94 139 LEU B C 1
ATOM 2393 O O . LEU B 1 139 ? -1.422 16.656 16.484 1 55.94 139 LEU B O 1
ATOM 2397 N N . ALA B 1 140 ? -2.906 16.391 18.344 1 50.5 140 ALA B N 1
ATOM 2398 C CA . ALA B 1 140 ? -2.344 17.562 19.016 1 50.5 140 ALA B CA 1
ATOM 2399 C C . ALA B 1 140 ? -0.896 17.328 19.422 1 50.5 140 ALA B C 1
ATOM 2401 O O . ALA B 1 140 ? -0.116 18.266 19.562 1 50.5 140 ALA B O 1
ATOM 2402 N N . ALA B 1 141 ? -0.689 16.062 19.828 1 48.78 141 ALA B N 1
ATOM 2403 C CA . ALA B 1 141 ? 0.695 15.812 20.203 1 48.78 141 ALA B CA 1
ATOM 2404 C C . ALA B 1 141 ? 1.642 16.016 19.031 1 48.78 141 ALA B C 1
ATOM 2406 O O . ALA B 1 141 ? 1.452 15.422 17.969 1 48.78 141 ALA B O 1
ATOM 2407 N N . ALA B 1 142 ? 2.1 17.141 18.906 1 49.31 142 ALA B N 1
ATOM 2408 C CA . ALA B 1 142 ? 2.963 17.766 17.906 1 49.31 142 ALA B CA 1
ATOM 2409 C C . ALA B 1 142 ? 3.746 16.719 17.125 1 49.31 142 ALA B C 1
ATOM 2411 O O . ALA B 1 142 ? 3.445 15.523 17.203 1 49.31 142 ALA B O 1
ATOM 2412 N N . GLY B 1 143 ? 5.277 16.812 16.828 1 58.41 143 GLY B N 1
ATOM 2413 C CA . GLY B 1 143 ? 6.477 16.609 16.031 1 58.41 143 GLY B CA 1
ATOM 2414 C C . GLY B 1 143 ? 7.008 15.195 16.094 1 58.41 143 GLY B C 1
ATOM 2415 O O . GLY B 1 143 ? 6.699 14.461 17.031 1 58.41 143 GLY B O 1
ATOM 2416 N N . GLY B 1 144 ? 7.117 14.57 15.125 1 78.38 144 GLY B N 1
ATOM 2417 C CA . GLY B 1 144 ? 8.016 13.43 15.07 1 78.38 144 GLY B CA 1
ATOM 2418 C C . GLY B 1 144 ? 7.309 12.117 14.773 1 78.38 144 GLY B C 1
ATOM 2419 O O . GLY B 1 144 ? 7.941 11.062 14.711 1 78.38 144 GLY B O 1
ATOM 2420 N N . SER B 1 145 ? 5.781 12.234 14.828 1 88.69 145 SER B N 1
ATOM 2421 C CA . SER B 1 145 ? 5.082 10.992 14.5 1 88.69 145 SER B CA 1
ATOM 2422 C C . SER B 1 145 ? 4.047 11.219 13.406 1 88.69 145 SER B C 1
ATOM 2424 O O . SER B 1 145 ? 3.721 12.359 13.078 1 88.69 145 SER B O 1
ATOM 2426 N N . ARG B 1 146 ? 3.617 10.172 12.852 1 91.81 146 ARG B N 1
ATOM 2427 C CA . ARG B 1 146 ? 2.625 10.242 11.789 1 91.81 146 ARG B CA 1
ATOM 2428 C C . ARG B 1 146 ? 1.337 9.531 12.188 1 91.81 146 ARG B C 1
ATOM 2430 O O . ARG B 1 146 ? 1.376 8.453 12.789 1 91.81 146 ARG B O 1
ATOM 2437 N N . PRO B 1 147 ? 0.114 10.094 11.859 1 93.25 147 PRO B N 1
ATOM 2438 C CA . PRO B 1 147 ? -1.168 9.484 12.227 1 93.25 147 PRO B CA 1
ATOM 2439 C C . PRO B 1 147 ? -1.756 8.633 11.102 1 93.25 147 PRO B C 1
ATOM 2441 O O . PRO B 1 147 ? -2.977 8.594 10.922 1 93.25 147 PRO B O 1
ATOM 2444 N N . TYR B 1 148 ? -0.948 8.109 10.273 1 94.94 148 TYR B N 1
ATOM 2445 C CA . TYR B 1 148 ? -1.449 7.32 9.156 1 94.94 148 TYR B CA 1
ATOM 2446 C C . TYR B 1 148 ? -0.504 6.168 8.836 1 94.94 148 TYR B C 1
ATOM 2448 O O . TYR B 1 148 ? 0.709 6.281 9.031 1 94.94 148 TYR B O 1
ATOM 2456 N N . TYR B 1 149 ? -1.091 5.094 8.391 1 96.25 149 TYR B N 1
ATOM 2457 C CA . TYR B 1 149 ? -0.297 4.031 7.789 1 96.25 149 TYR B CA 1
ATOM 2458 C C . TYR B 1 149 ? 0.229 4.445 6.422 1 96.25 149 TYR B C 1
ATOM 2460 O O . TYR B 1 149 ? -0.452 5.156 5.676 1 96.25 149 TYR B O 1
ATOM 2468 N N . ALA B 1 150 ? 1.479 4.012 6.102 1 97.44 150 ALA B N 1
ATOM 2469 C CA . ALA B 1 150 ? 2.105 4.465 4.863 1 97.44 150 ALA B CA 1
ATOM 2470 C C . ALA B 1 150 ? 2.492 3.285 3.979 1 97.44 150 ALA B C 1
ATOM 2472 O O . ALA B 1 150 ? 2.943 2.25 4.477 1 97.44 150 ALA B O 1
ATOM 2473 N N . ALA B 1 151 ? 2.332 3.461 2.691 1 98.44 151 ALA B N 1
ATOM 2474 C CA . ALA B 1 151 ? 2.809 2.504 1.698 1 98.44 151 ALA B CA 1
ATOM 2475 C C . ALA B 1 151 ? 3.299 3.215 0.441 1 98.44 151 ALA B C 1
ATOM 2477 O O . ALA B 1 151 ? 2.766 4.262 0.064 1 98.44 151 ALA B O 1
ATOM 2478 N N . GLY B 1 152 ? 4.371 2.67 -0.154 1 98.31 152 GLY B N 1
ATOM 2479 C CA . GLY B 1 152 ? 4.848 3.139 -1.446 1 98.31 152 GLY B CA 1
ATOM 2480 C C . GLY B 1 152 ? 4.266 2.363 -2.613 1 98.31 152 GLY B C 1
ATOM 2481 O O . GLY B 1 152 ? 4.203 1.132 -2.578 1 98.31 152 GLY B O 1
ATOM 2482 N N . VAL B 1 153 ? 3.838 3.057 -3.639 1 98.06 153 VAL B N 1
ATOM 2483 C CA . VAL B 1 153 ? 3.225 2.434 -4.805 1 98.06 153 VAL B CA 1
ATOM 2484 C C . VAL B 1 153 ? 4.016 2.791 -6.062 1 98.06 153 VAL B C 1
ATOM 2486 O O . VAL B 1 153 ? 3.939 3.92 -6.551 1 98.06 153 VAL B O 1
ATOM 2489 N N . PRO B 1 154 ? 4.746 1.821 -6.559 1 97.06 154 PRO B N 1
ATOM 2490 C CA . PRO B 1 154 ? 5.504 2.076 -7.785 1 97.06 154 PRO B CA 1
ATOM 2491 C C . PRO B 1 154 ? 4.629 2.035 -9.039 1 97.06 154 PRO B C 1
ATOM 2493 O O . PRO B 1 154 ? 3.824 1.115 -9.203 1 97.06 154 PRO B O 1
ATOM 2496 N N . GLY B 1 155 ? 4.805 2.996 -9.867 1 94.19 155 GLY B N 1
ATOM 2497 C CA . GLY B 1 155 ? 4.109 2.98 -11.141 1 94.19 155 GLY B CA 1
ATOM 2498 C C . GLY B 1 155 ? 3.875 4.367 -11.711 1 94.19 155 GLY B C 1
ATOM 2499 O O . GLY B 1 155 ? 4.102 5.367 -11.031 1 94.19 155 GLY B O 1
ATOM 2500 N N . SER B 1 156 ? 3.402 4.281 -12.945 1 87.31 156 SER B N 1
ATOM 2501 C CA . SER B 1 156 ? 3.066 5.535 -13.609 1 87.31 156 SER B CA 1
ATOM 2502 C C . SER B 1 156 ? 1.618 5.934 -13.336 1 87.31 156 SER B C 1
ATOM 2504 O O . SER B 1 156 ? 0.718 5.09 -13.391 1 87.31 156 SE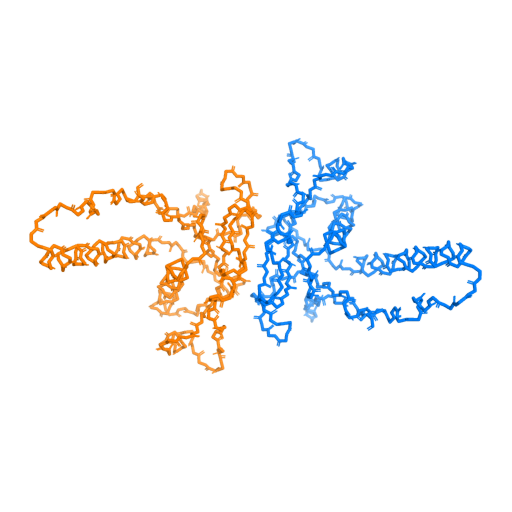R B O 1
ATOM 2506 N N . PHE B 1 157 ? 1.456 7.227 -13.062 1 73.5 157 PHE B N 1
ATOM 2507 C CA . PHE B 1 157 ? 0.138 7.754 -12.727 1 73.5 157 PHE B CA 1
ATOM 2508 C C . PHE B 1 157 ? -0.811 7.625 -13.914 1 73.5 157 PHE B C 1
ATOM 2510 O O . PHE B 1 157 ? -2.027 7.75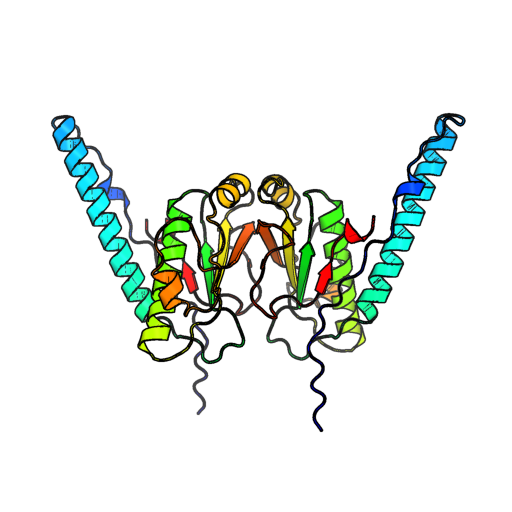8 -13.758 1 73.5 157 PHE B O 1
ATOM 2517 N N . TYR B 1 158 ? -0.372 7.172 -14.992 1 72.5 158 TYR B N 1
ATOM 2518 C CA . TYR B 1 158 ? -1.194 7.031 -16.188 1 72.5 158 TYR B CA 1
ATOM 2519 C C . TYR B 1 158 ? -1.846 5.656 -16.25 1 72.5 158 TYR B C 1
ATOM 2521 O O . TYR B 1 158 ? -2.697 5.398 -17.094 1 72.5 158 TYR B O 1
ATOM 2529 N N . ARG B 1 159 ? -1.445 4.812 -15.359 1 77.06 159 ARG B N 1
ATOM 2530 C CA . ARG B 1 159 ? -1.964 3.449 -15.32 1 77.06 159 ARG B CA 1
ATOM 2531 C C . ARG B 1 159 ? -2.795 3.215 -14.062 1 77.06 159 ARG B C 1
ATOM 2533 O O . ARG B 1 159 ? -2.902 4.098 -13.211 1 77.06 159 ARG B O 1
ATOM 2540 N N . HIS B 1 160 ? -3.395 2.07 -14.109 1 85.56 160 HIS B N 1
ATOM 2541 C CA . HIS B 1 160 ? -4.164 1.678 -12.938 1 85.56 160 HIS B CA 1
ATOM 2542 C C . HIS B 1 160 ? -3.244 1.304 -11.781 1 85.56 160 HIS B C 1
ATOM 2544 O O . HIS B 1 160 ? -2.533 0.299 -11.844 1 85.56 160 HIS B O 1
ATOM 2550 N N . LEU B 1 161 ? -3.205 2.146 -10.797 1 91.56 161 LEU B N 1
ATOM 2551 C CA . LEU B 1 161 ? -2.256 1.988 -9.703 1 91.56 161 LEU B CA 1
ATOM 2552 C C . LEU B 1 161 ? -2.926 1.344 -8.492 1 91.56 161 LEU B C 1
ATOM 2554 O O . LEU B 1 161 ? -2.246 0.819 -7.605 1 91.56 161 LEU B O 1
ATOM 2558 N N . PHE B 1 162 ? -4.234 1.464 -8.492 1 93.44 162 PHE B N 1
ATOM 2559 C CA . PHE B 1 162 ? -4.965 1.019 -7.312 1 93.44 162 PHE B CA 1
ATOM 2560 C C . PHE B 1 162 ? -6.203 0.224 -7.711 1 93.44 162 PHE B C 1
ATOM 2562 O O . PHE B 1 162 ? -6.746 0.413 -8.805 1 93.44 162 PHE B O 1
ATOM 2569 N N . PRO B 1 163 ? -6.613 -0.714 -6.699 1 92.75 163 PRO B N 1
ATOM 2570 C CA . PRO B 1 163 ? -7.941 -1.29 -6.918 1 92.75 163 PRO B CA 1
ATOM 2571 C C . PRO B 1 163 ? -9.031 -0.229 -7.027 1 92.75 163 PRO B C 1
ATOM 2573 O O . PRO B 1 163 ? -8.867 0.884 -6.523 1 92.75 163 PRO B O 1
ATOM 2576 N N . GLU B 1 164 ? -10.117 -0.584 -7.676 1 89.19 164 GLU B N 1
ATOM 2577 C CA . GLU B 1 164 ? -11.242 0.336 -7.824 1 89.19 164 GLU B CA 1
ATOM 2578 C C . GLU B 1 164 ? -11.789 0.763 -6.461 1 89.19 164 GLU B C 1
ATOM 2580 O O . GLU B 1 164 ? -11.898 -0.056 -5.547 1 89.19 164 GLU B O 1
ATOM 2585 N N . ARG B 1 165 ? -12.062 2.061 -6.316 1 88.19 165 ARG B N 1
ATOM 2586 C CA . ARG B 1 165 ? -12.734 2.658 -5.164 1 88.19 165 ARG B CA 1
ATOM 2587 C C . ARG B 1 165 ? -11.938 2.424 -3.887 1 88.19 165 ARG B C 1
ATOM 2589 O O . ARG B 1 165 ? -12.516 2.184 -2.824 1 88.19 165 ARG B O 1
ATOM 2596 N N . SER B 1 166 ? -10.68 2.344 -4.047 1 92 166 SER B N 1
ATOM 2597 C CA . SER B 1 166 ? -9.844 2.053 -2.887 1 92 166 SER B CA 1
ATOM 2598 C C . SER B 1 166 ? -9.211 3.322 -2.332 1 92 166 SER B C 1
ATOM 2600 O O . SER B 1 166 ? -8.625 3.309 -1.246 1 92 166 SER B O 1
ATOM 2602 N N . VAL B 1 167 ? -9.328 4.445 -3.062 1 94.56 167 VAL B N 1
ATOM 2603 C CA . VAL B 1 167 ? -8.727 5.711 -2.646 1 94.56 167 VAL B CA 1
ATOM 2604 C C . VAL B 1 167 ? -9.812 6.77 -2.484 1 94.56 167 VAL B C 1
ATOM 2606 O O . VAL B 1 167 ? -10.664 6.934 -3.361 1 94.56 167 VAL B O 1
ATOM 2609 N N . ASP B 1 168 ? -9.781 7.512 -1.328 1 94.5 168 ASP B N 1
ATOM 2610 C CA . ASP B 1 168 ? -10.805 8.508 -1.034 1 94.5 168 ASP B CA 1
ATOM 2611 C C . ASP B 1 168 ? -10.391 9.891 -1.55 1 94.5 168 ASP B C 1
ATOM 2613 O O . ASP B 1 168 ? -11.25 10.727 -1.852 1 94.5 168 ASP B O 1
ATOM 2617 N N . PHE B 1 169 ? -9.141 10.18 -1.565 1 95.25 169 PHE B N 1
ATOM 2618 C CA . PHE B 1 169 ? -8.648 11.492 -1.971 1 95.25 169 PHE B CA 1
ATOM 2619 C C . PHE B 1 169 ? -7.309 11.367 -2.688 1 95.25 169 PHE B C 1
ATOM 2621 O O . PHE B 1 169 ? -6.375 10.758 -2.166 1 95.25 169 PHE B O 1
ATOM 2628 N N . PHE B 1 170 ? -7.207 11.914 -3.926 1 94.25 170 PHE B N 1
ATOM 2629 C CA . PHE B 1 170 ? -5.965 11.969 -4.688 1 94.25 170 PHE B CA 1
ATOM 2630 C C . PHE B 1 170 ? -5.34 13.359 -4.594 1 94.25 170 PHE B C 1
ATOM 2632 O O . PHE B 1 170 ? -6.02 14.367 -4.789 1 94.25 170 PHE B O 1
ATOM 2639 N N . TYR B 1 171 ? -4.031 13.344 -4.227 1 93.12 171 TYR B N 1
ATOM 2640 C CA . TYR B 1 171 ? -3.236 14.562 -4.203 1 93.12 171 TYR B CA 1
ATOM 2641 C C . TYR B 1 171 ? -2.096 14.492 -5.211 1 93.12 171 TYR B C 1
ATOM 2643 O O . TYR B 1 171 ? -1.448 13.453 -5.352 1 93.12 171 TYR B O 1
ATOM 2651 N N . SER B 1 172 ? -1.843 15.492 -6.02 1 90.88 172 SER B N 1
ATOM 2652 C CA . SER B 1 172 ? -0.675 15.641 -6.883 1 90.88 172 SER B CA 1
ATOM 2653 C C . SER B 1 172 ? -0.146 17.062 -6.867 1 90.88 172 SER B C 1
ATOM 2655 O O . SER B 1 172 ? -0.897 18.016 -7.105 1 90.88 172 SER B O 1
ATOM 2657 N N . ALA B 1 173 ? 1.2 17.188 -6.387 1 78.56 173 ALA B N 1
ATOM 2658 C CA . ALA B 1 173 ? 1.805 18.516 -6.379 1 78.56 173 ALA B CA 1
ATOM 2659 C C . ALA B 1 173 ? 2.035 19.031 -7.797 1 78.56 173 ALA B C 1
ATOM 2661 O O . ALA B 1 173 ? 2.029 20.234 -8.039 1 78.56 173 ALA B O 1
ATOM 2662 N N . PHE B 1 174 ? 2.711 18.156 -8.828 1 59.72 174 PHE B N 1
ATOM 2663 C CA . PHE B 1 174 ? 2.938 18.656 -10.172 1 59.72 174 PHE B CA 1
ATOM 2664 C C . PHE B 1 174 ? 1.643 19.203 -10.773 1 59.72 174 PHE B C 1
ATOM 2666 O O . PHE B 1 174 ? 1.67 20.062 -11.656 1 59.72 174 PHE B O 1
ATOM 2673 N N . SER B 1 175 ? 0.644 18.609 -10.375 1 43.81 175 SER B N 1
ATOM 2674 C CA . SER B 1 175 ? -0.519 19.234 -10.984 1 43.81 175 SER B CA 1
ATOM 2675 C C . SER B 1 175 ? -0.676 20.688 -10.516 1 43.81 175 SER B C 1
ATOM 2677 O O . SER B 1 175 ? -1.498 21.438 -11.047 1 43.81 175 SER B O 1
ATOM 2679 N N . LEU B 1 176 ? -0.058 21.016 -9.492 1 36.5 176 LEU B N 1
ATOM 2680 C CA . LEU B 1 176 ? -0.152 22.391 -9.023 1 36.5 176 LEU B CA 1
ATOM 2681 C C . LEU B 1 176 ? 0.884 23.266 -9.711 1 36.5 176 LEU B C 1
ATOM 2683 O O . LEU B 1 176 ? 0.833 24.5 -9.602 1 36.5 176 LEU B O 1
ATOM 2687 N N . HIS B 1 177 ? 1.971 22.812 -10.352 1 33.75 177 HIS B N 1
ATOM 2688 C CA . HIS B 1 177 ? 2.787 23.766 -11.086 1 33.75 177 HIS B CA 1
ATOM 2689 C C . HIS B 1 177 ? 2.188 24.062 -12.461 1 33.75 177 HIS B C 1
ATOM 2691 O O . HIS B 1 177 ? 1.586 23.188 -13.078 1 33.75 177 HIS B O 1
#